Protein AF-A0AB37S5V9-F1 (afdb_monomer_lite)

Structure (mmCIF, N/CA/C/O backbone):
data_AF-A0AB37S5V9-F1
#
_entry.id   AF-A0AB37S5V9-F1
#
loop_
_atom_site.group_PDB
_atom_site.id
_atom_site.type_symbol
_atom_site.label_atom_id
_atom_site.label_alt_id
_atom_site.label_comp_id
_atom_site.label_asym_id
_atom_site.label_entity_id
_atom_site.label_seq_id
_atom_site.pdbx_PDB_ins_code
_atom_site.Cartn_x
_atom_site.Cartn_y
_atom_site.Cartn_z
_atom_site.occupancy
_atom_site.B_iso_or_equiv
_atom_site.auth_seq_id
_atom_site.auth_comp_id
_atom_site.auth_asym_id
_atom_site.auth_atom_id
_atom_site.pdbx_PDB_model_num
ATOM 1 N N . MET A 1 1 ? 0.345 -5.169 46.417 1.00 49.19 1 MET A N 1
ATOM 2 C CA . MET A 1 1 ? -0.827 -5.886 46.966 1.00 49.19 1 MET A CA 1
ATOM 3 C C . MET A 1 1 ? -2.070 -5.131 46.534 1.00 49.19 1 MET A C 1
ATOM 5 O O . MET A 1 1 ? -2.223 -3.991 46.946 1.00 49.19 1 MET A O 1
ATOM 9 N N . PHE A 1 2 ? -2.907 -5.707 45.669 1.00 62.28 2 PHE A N 1
ATOM 10 C CA . PHE A 1 2 ? -4.200 -5.105 45.330 1.00 62.28 2 PHE A CA 1
ATOM 11 C C . PHE A 1 2 ? -5.150 -5.281 46.519 1.00 62.28 2 PHE A C 1
ATOM 13 O O . PHE A 1 2 ? -5.242 -6.378 47.075 1.00 62.28 2 PHE A O 1
ATOM 20 N N . ALA A 1 3 ? -5.791 -4.199 46.962 1.00 70.12 3 ALA A N 1
ATOM 21 C CA . ALA A 1 3 ? -6.689 -4.239 48.107 1.00 70.12 3 ALA A CA 1
ATOM 22 C C . ALA A 1 3 ? -7.930 -5.080 47.773 1.00 70.12 3 ALA A C 1
ATOM 24 O O . ALA A 1 3 ? -8.523 -4.966 46.698 1.00 70.12 3 ALA A O 1
ATOM 25 N N . LYS A 1 4 ? -8.324 -5.942 48.713 1.00 61.75 4 LYS A N 1
ATOM 26 C CA . LYS A 1 4 ? -9.556 -6.731 48.639 1.00 61.75 4 LYS A CA 1
ATOM 27 C C . LYS A 1 4 ? -10.719 -5.729 48.520 1.00 61.75 4 LYS A C 1
ATOM 29 O O . LYS A 1 4 ? -10.918 -4.956 49.451 1.00 61.75 4 LYS A O 1
ATOM 34 N N . ASN A 1 5 ? -11.423 -5.728 47.381 1.00 76.56 5 ASN A N 1
ATOM 35 C CA . ASN A 1 5 ? -12.543 -4.841 46.995 1.00 76.56 5 ASN A CA 1
ATOM 36 C C . ASN A 1 5 ? -12.223 -3.611 46.116 1.00 76.56 5 ASN A C 1
ATOM 38 O O . ASN A 1 5 ? -13.108 -2.779 45.924 1.00 76.5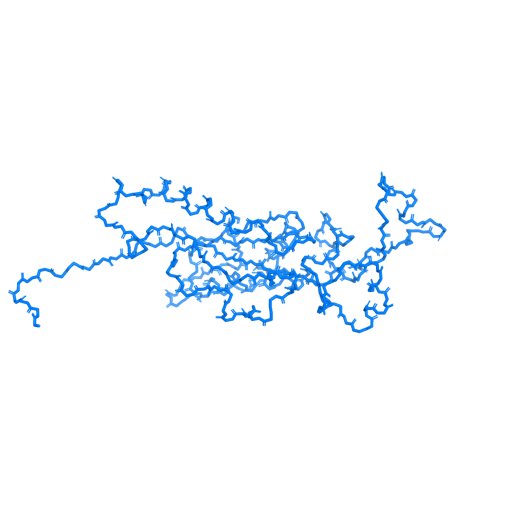6 5 ASN A O 1
ATOM 42 N N . THR A 1 6 ? -11.032 -3.482 45.522 1.00 77.50 6 THR A N 1
ATOM 43 C CA . THR A 1 6 ? -10.840 -2.503 44.432 1.00 77.50 6 THR A CA 1
ATOM 44 C C . THR A 1 6 ? -11.399 -3.073 43.119 1.00 77.50 6 THR A C 1
ATOM 46 O O . THR A 1 6 ? -10.910 -4.117 42.680 1.00 77.50 6 THR A O 1
ATOM 49 N N . PRO A 1 7 ? -12.400 -2.440 42.472 1.00 74.38 7 PRO A N 1
ATOM 50 C CA . PRO A 1 7 ? -12.855 -2.878 41.158 1.00 74.38 7 PRO A CA 1
ATOM 51 C C . PRO A 1 7 ? -11.716 -2.717 40.147 1.00 74.38 7 PRO A C 1
ATOM 53 O O . PRO A 1 7 ? -11.126 -1.644 40.024 1.00 74.38 7 PRO A O 1
ATOM 56 N N . LEU A 1 8 ? -11.396 -3.794 39.431 1.00 79.69 8 LEU A N 1
ATOM 57 C CA . LEU A 1 8 ? -10.459 -3.743 38.316 1.00 79.69 8 LEU A CA 1
ATOM 58 C C . LEU A 1 8 ? -11.207 -3.208 37.096 1.00 79.69 8 LEU A C 1
ATOM 60 O O . LEU A 1 8 ? -12.122 -3.855 36.589 1.00 79.69 8 LEU A O 1
ATOM 64 N N . ILE A 1 9 ? -10.826 -2.020 36.636 1.00 77.50 9 ILE A N 1
ATOM 65 C CA . ILE A 1 9 ? -11.327 -1.463 35.381 1.00 77.50 9 ILE A CA 1
ATOM 66 C C . ILE A 1 9 ? -10.508 -2.097 34.258 1.00 77.50 9 ILE A C 1
ATOM 68 O O . ILE A 1 9 ? -9.320 -1.818 34.116 1.00 77.50 9 ILE A O 1
ATOM 72 N N . CYS A 1 10 ? -11.138 -2.979 33.485 1.00 80.94 10 CYS A N 1
ATOM 73 C CA . CYS A 1 10 ? -10.551 -3.525 32.268 1.00 80.94 10 CYS A CA 1
ATOM 74 C C . CYS A 1 10 ? -11.032 -2.693 31.081 1.00 80.94 10 CYS A C 1
ATOM 76 O O . CYS A 1 10 ? -12.218 -2.685 30.751 1.00 80.94 10 CYS A O 1
ATOM 78 N N . LEU A 1 11 ? -10.104 -1.969 30.467 1.00 84.19 11 LEU A N 1
ATOM 79 C CA . LEU A 1 11 ? -10.378 -1.130 29.316 1.00 84.19 11 LEU A CA 1
ATOM 80 C C . LEU A 1 11 ? -10.230 -1.986 28.058 1.00 84.19 11 LEU A C 1
ATOM 82 O O . LEU A 1 11 ? -9.135 -2.435 27.728 1.00 84.19 11 LEU A O 1
ATOM 86 N N . LYS A 1 12 ? -11.347 -2.273 27.388 1.00 89.62 12 LYS A N 1
ATOM 87 C CA . LYS A 1 12 ? -11.328 -2.976 26.105 1.00 89.62 12 LYS A CA 1
ATOM 88 C C . LYS A 1 12 ? -11.150 -1.944 24.998 1.00 89.62 12 LYS A C 1
ATOM 90 O O . LYS A 1 12 ? -12.065 -1.159 24.756 1.00 89.62 12 LYS A O 1
ATOM 95 N N . GLN A 1 13 ? -9.999 -1.975 24.332 1.00 94.38 13 GLN A N 1
ATOM 96 C CA . GLN A 1 13 ? -9.728 -1.132 23.171 1.00 94.38 13 GLN A CA 1
ATOM 97 C C . GLN A 1 13 ? -10.828 -1.313 22.119 1.00 94.38 13 GLN A C 1
ATOM 99 O O . GLN A 1 13 ? -11.190 -2.444 21.771 1.00 94.38 13 GLN A O 1
ATOM 104 N N . MET A 1 14 ? -11.390 -0.207 21.623 1.00 94.81 14 MET A N 1
ATOM 105 C CA . MET A 1 14 ? -12.345 -0.282 20.518 1.00 94.81 14 MET A CA 1
ATOM 106 C C . MET A 1 14 ? -11.654 -0.832 19.264 1.00 94.81 14 MET A C 1
ATOM 108 O O . MET A 1 14 ? -10.529 -0.426 18.976 1.00 94.81 14 MET A O 1
ATOM 112 N N . PRO A 1 15 ? -12.310 -1.710 18.484 1.00 94.38 15 PRO A N 1
ATOM 113 C CA . PRO A 1 15 ? -11.696 -2.313 17.304 1.00 94.38 15 PRO A CA 1
ATOM 114 C C . PRO A 1 15 ? -11.371 -1.260 16.238 1.00 94.38 15 PRO A C 1
ATOM 116 O O . PRO A 1 15 ? -11.982 -0.186 16.199 1.00 94.38 15 PRO A O 1
ATOM 119 N N . LEU A 1 16 ? -10.440 -1.563 15.334 1.00 96.25 16 LEU A N 1
ATOM 120 C CA . LEU A 1 16 ? -10.281 -0.772 14.113 1.00 96.25 16 LEU A CA 1
ATOM 121 C C . LEU A 1 16 ? -11.566 -0.871 13.266 1.00 96.25 16 LEU A C 1
ATOM 123 O O . LEU A 1 16 ? -12.209 -1.921 13.262 1.00 96.25 16 LEU A O 1
ATOM 127 N N . PRO A 1 17 ? -11.971 0.199 12.560 1.00 95.00 17 PRO A N 1
ATOM 128 C CA . PRO A 1 17 ? -13.175 0.177 11.722 1.00 95.00 17 PRO A CA 1
ATOM 129 C C . PRO A 1 17 ? -13.038 -0.697 10.463 1.00 95.00 17 PRO A C 1
ATOM 131 O O . PRO A 1 17 ? -14.025 -0.924 9.771 1.00 95.00 17 PRO A O 1
ATOM 134 N N . GLY A 1 18 ? -11.824 -1.151 10.162 1.00 96.50 18 GLY A N 1
ATOM 135 C CA . GLY A 1 18 ? -11.455 -1.924 8.984 1.00 96.50 18 GLY A CA 1
ATOM 136 C C . GLY A 1 18 ? -9.967 -1.739 8.696 1.00 96.50 18 GLY A C 1
ATOM 137 O O . GLY A 1 18 ? -9.237 -1.182 9.522 1.00 96.50 18 GLY A O 1
ATOM 138 N N . ILE A 1 19 ? -9.543 -2.179 7.517 1.00 98.25 19 ILE A N 1
ATOM 139 C CA . ILE A 1 19 ? -8.186 -2.012 6.995 1.00 98.25 19 ILE A CA 1
ATOM 140 C C . ILE A 1 19 ? -8.254 -1.188 5.713 1.00 98.25 19 ILE A C 1
ATOM 142 O O . ILE A 1 19 ? -9.079 -1.449 4.841 1.00 98.25 19 ILE A O 1
ATOM 146 N N . VAL A 1 20 ? -7.373 -0.200 5.588 1.00 98.56 20 VAL A N 1
ATOM 147 C CA . VAL A 1 20 ? -7.272 0.663 4.413 1.00 98.56 20 VAL A CA 1
ATOM 148 C C . VAL A 1 20 ? -5.883 0.516 3.805 1.00 98.56 20 VAL A C 1
ATOM 150 O O . VAL A 1 20 ? -4.885 0.856 4.428 1.00 98.56 20 VAL A O 1
ATOM 153 N N . ILE A 1 21 ? -5.797 0.005 2.583 1.00 98.69 21 ILE A N 1
ATOM 154 C CA . ILE A 1 21 ? -4.532 -0.217 1.885 1.00 98.69 21 ILE A CA 1
ATOM 155 C C . ILE A 1 21 ? -4.308 0.932 0.907 1.00 98.69 21 ILE A C 1
ATOM 157 O O . ILE A 1 21 ? -5.088 1.125 -0.024 1.00 98.69 21 ILE A O 1
ATOM 161 N N . PHE A 1 22 ? -3.234 1.690 1.094 1.00 98.44 22 PHE A N 1
ATOM 162 C CA . PHE A 1 22 ? -2.842 2.750 0.173 1.00 98.44 22 PHE A CA 1
ATOM 163 C C . PHE A 1 22 ? -1.906 2.210 -0.904 1.00 98.44 22 PHE A C 1
ATOM 165 O O . PHE A 1 22 ? -0.883 1.599 -0.598 1.00 98.44 22 PHE A O 1
ATOM 172 N N . VAL A 1 23 ? -2.241 2.467 -2.170 1.00 97.88 23 VAL A N 1
ATOM 173 C CA . VAL A 1 23 ? -1.483 2.012 -3.342 1.00 97.88 23 VAL A CA 1
ATOM 174 C C . VAL A 1 23 ? -1.093 3.222 -4.184 1.00 97.88 23 VAL A C 1
ATOM 176 O O . VAL A 1 23 ? -1.942 3.927 -4.738 1.00 97.88 23 VAL A O 1
ATOM 179 N N . HIS A 1 24 ? 0.208 3.481 -4.295 1.00 95.12 24 HIS A N 1
ATOM 180 C CA . HIS A 1 24 ? 0.717 4.595 -5.092 1.00 95.12 24 HIS A CA 1
ATOM 181 C C . HIS A 1 24 ? 0.761 4.264 -6.595 1.00 95.12 24 HIS A C 1
ATOM 183 O O . HIS A 1 24 ? 0.557 3.124 -7.014 1.00 95.12 24 HIS A O 1
ATOM 189 N N . GLY A 1 25 ? 1.011 5.284 -7.417 1.00 91.12 25 GLY A N 1
ATOM 190 C CA . GLY A 1 25 ? 1.110 5.155 -8.872 1.00 91.12 25 GLY A CA 1
ATOM 191 C C . GLY A 1 25 ? 2.544 5.004 -9.371 1.00 91.12 25 GLY A C 1
ATOM 192 O O . GLY A 1 25 ? 3.479 4.883 -8.583 1.00 91.12 25 GLY A O 1
ATOM 193 N N . VAL A 1 26 ? 2.706 5.057 -10.696 1.00 86.62 26 VAL A N 1
ATOM 194 C CA . VAL A 1 26 ? 4.021 5.178 -11.348 1.00 86.62 26 VAL A CA 1
ATOM 195 C C . VAL A 1 26 ? 4.732 6.446 -10.896 1.00 86.62 26 VAL A C 1
ATOM 197 O O . VAL A 1 26 ? 4.081 7.461 -10.640 1.00 86.62 26 VAL A O 1
ATOM 200 N N . 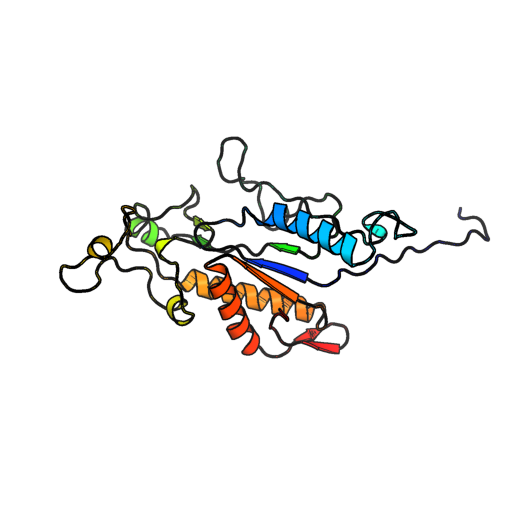ASN A 1 27 ? 6.062 6.403 -10.878 1.00 84.69 27 ASN A N 1
ATOM 201 C CA . ASN A 1 27 ? 6.902 7.553 -10.565 1.00 84.69 27 ASN A CA 1
ATOM 202 C C . ASN A 1 27 ? 6.572 8.202 -9.205 1.00 84.69 27 ASN A C 1
ATOM 204 O O . ASN A 1 27 ? 6.477 9.426 -9.102 1.00 84.69 27 ASN A O 1
ATOM 208 N N . SER A 1 28 ? 6.330 7.364 -8.200 1.00 87.12 28 SER A N 1
ATOM 209 C CA . SER A 1 28 ? 5.979 7.740 -6.828 1.00 87.12 28 SER A CA 1
ATOM 210 C C . SER A 1 28 ? 6.401 6.613 -5.887 1.00 87.12 28 SER A C 1
ATOM 212 O O . SER A 1 28 ? 6.307 5.445 -6.258 1.00 87.12 28 SER A O 1
ATOM 214 N N . GLU A 1 29 ? 6.825 6.959 -4.675 1.00 88.38 29 GLU A N 1
ATOM 215 C CA . GLU A 1 29 ? 7.132 6.025 -3.574 1.00 88.38 29 GLU A CA 1
ATOM 216 C C . GLU A 1 29 ? 6.073 6.096 -2.450 1.00 88.38 29 GLU A C 1
ATOM 218 O O . GLU A 1 29 ? 6.278 5.617 -1.328 1.00 88.38 29 GLU A O 1
ATOM 223 N N . GLY A 1 30 ? 4.917 6.704 -2.743 1.00 92.00 30 GLY A N 1
ATOM 224 C CA . GLY A 1 30 ? 3.834 6.900 -1.777 1.00 92.00 30 GLY A CA 1
ATOM 225 C C . GLY A 1 30 ? 4.013 8.138 -0.900 1.00 92.00 30 GLY A C 1
ATOM 226 O O . GLY A 1 30 ? 3.670 8.115 0.275 1.00 92.00 30 GLY A O 1
ATOM 227 N N . GLU A 1 31 ? 4.509 9.240 -1.464 1.00 91.06 31 GLU A N 1
ATOM 228 C CA . GLU A 1 31 ? 4.748 10.513 -0.764 1.00 91.06 31 GLU A CA 1
ATOM 229 C C . GLU A 1 31 ? 3.474 11.084 -0.112 1.00 91.06 31 GLU A C 1
ATOM 231 O O . GLU A 1 31 ? 3.541 11.869 0.829 1.00 91.06 31 GLU A O 1
ATOM 236 N N . TRP A 1 32 ? 2.297 10.683 -0.600 1.00 94.19 32 TRP A N 1
ATOM 237 C CA . TRP A 1 32 ? 0.995 11.111 -0.086 1.00 94.19 32 TRP A CA 1
ATOM 238 C C . TRP A 1 32 ? 0.488 10.291 1.108 1.00 94.19 32 TRP A C 1
ATOM 240 O O . TRP A 1 32 ? -0.495 10.690 1.740 1.00 94.19 32 TRP A O 1
ATOM 250 N N . PHE A 1 33 ? 1.115 9.147 1.395 1.00 96.88 33 PHE A N 1
ATOM 251 C CA . PHE A 1 33 ? 0.599 8.159 2.335 1.00 96.88 33 PHE A CA 1
ATOM 252 C C . PHE A 1 33 ? 0.459 8.717 3.757 1.00 96.88 33 PHE A C 1
ATOM 254 O O . PHE A 1 33 ? -0.643 8.697 4.301 1.00 96.88 33 PHE A O 1
ATOM 261 N N . GLU A 1 34 ? 1.524 9.295 4.322 1.00 96.56 34 GLU A N 1
ATOM 262 C CA . GLU A 1 34 ? 1.525 9.784 5.712 1.00 96.56 34 GLU A CA 1
ATOM 263 C C . GLU A 1 34 ? 0.494 10.894 5.945 1.00 96.56 34 GLU A C 1
ATOM 265 O O . GLU A 1 34 ? -0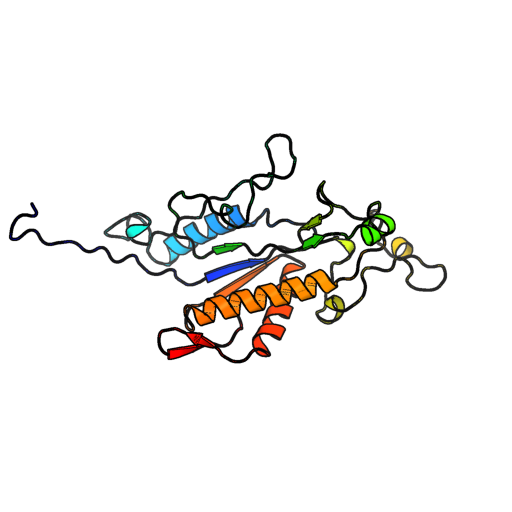.310 10.827 6.875 1.00 96.56 34 GLU A O 1
ATOM 270 N N . ALA A 1 35 ? 0.460 11.891 5.057 1.00 97.00 35 ALA A N 1
ATOM 271 C CA . ALA A 1 35 ? -0.497 12.993 5.153 1.00 97.00 35 ALA A CA 1
ATOM 272 C C . ALA A 1 35 ? -1.951 12.501 5.039 1.00 97.00 35 ALA A C 1
ATOM 274 O O . ALA A 1 35 ? -2.856 13.018 5.700 1.00 97.00 35 ALA A O 1
ATOM 275 N N . SER A 1 36 ? -2.185 11.482 4.209 1.00 98.00 36 SER A N 1
ATOM 276 C CA . SER A 1 36 ? -3.521 10.912 4.029 1.00 98.00 36 SER A CA 1
ATOM 277 C C . SER A 1 36 ? -3.934 10.025 5.194 1.00 98.00 36 SER A C 1
ATOM 279 O O . SER A 1 36 ? -5.100 10.050 5.577 1.00 98.00 36 SER A O 1
ATOM 281 N N . GLU A 1 37 ? -3.001 9.294 5.801 1.00 98.50 37 GLU A N 1
ATOM 282 C CA . GLU A 1 37 ? -3.242 8.532 7.024 1.00 98.50 37 GLU A CA 1
ATOM 283 C C . GLU A 1 37 ? -3.593 9.459 8.194 1.00 98.50 37 GLU A C 1
ATOM 285 O O . GLU A 1 37 ? -4.568 9.206 8.904 1.00 98.50 37 GLU A O 1
ATOM 290 N N . GLU A 1 38 ? -2.869 10.570 8.364 1.00 98.44 38 GLU A N 1
ATOM 291 C CA . GLU A 1 38 ? -3.184 11.578 9.381 1.00 98.44 38 GLU A CA 1
ATOM 292 C C . GLU A 1 38 ? -4.612 12.118 9.200 1.00 98.44 38 GLU A C 1
ATOM 294 O O . GLU A 1 38 ? -5.421 12.126 10.139 1.00 98.44 38 GLU A O 1
ATOM 299 N N . GLY A 1 39 ? -4.949 12.517 7.969 1.00 98.38 39 GLY A N 1
ATOM 300 C CA . GLY A 1 39 ? -6.286 12.986 7.621 1.00 98.38 39 GLY A CA 1
ATOM 301 C C . GLY A 1 39 ? -7.366 11.924 7.845 1.00 98.38 39 GLY A C 1
ATOM 302 O O . GLY A 1 39 ? -8.438 12.238 8.374 1.00 98.38 39 GLY A O 1
ATOM 303 N N . LEU A 1 40 ? -7.083 10.667 7.492 1.00 98.31 40 LEU A N 1
ATOM 304 C CA . LEU A 1 40 ? -7.999 9.541 7.644 1.00 98.31 40 LEU A CA 1
ATOM 305 C C . LEU A 1 40 ? -8.263 9.235 9.121 1.00 98.31 40 LEU A C 1
ATOM 307 O O . LEU A 1 40 ? -9.426 9.188 9.521 1.00 98.31 40 LEU A O 1
ATOM 311 N N . CYS A 1 41 ? -7.222 9.107 9.947 1.00 98.62 41 CYS A N 1
ATOM 312 C CA . CYS A 1 41 ? -7.350 8.887 11.390 1.00 98.62 41 CYS A CA 1
ATOM 313 C C . CYS A 1 41 ? -8.160 10.010 12.052 1.00 98.62 41 CYS A C 1
ATOM 315 O O . CYS A 1 41 ? -9.126 9.741 12.771 1.00 98.62 41 CYS A O 1
ATOM 317 N N . LYS A 1 42 ? -7.854 11.276 11.735 1.00 98.50 42 LYS A N 1
ATOM 318 C CA . LYS A 1 42 ? -8.611 12.436 12.232 1.00 98.50 42 LYS A CA 1
ATOM 319 C C . LYS A 1 42 ? -10.079 12.394 11.794 1.00 98.50 42 LYS A C 1
ATOM 321 O O . LYS A 1 42 ? -10.987 12.615 12.599 1.00 98.50 42 LYS A O 1
ATOM 326 N N . GLY A 1 43 ? -10.321 12.103 10.518 1.00 98.38 43 GLY A N 1
ATOM 327 C CA . GLY A 1 43 ? -11.656 12.039 9.934 1.00 98.38 43 GLY A CA 1
ATOM 328 C C . GLY A 1 43 ? -12.506 10.893 10.484 1.00 98.38 43 GLY A C 1
ATOM 329 O O . GLY A 1 43 ? -13.708 11.084 10.689 1.00 98.38 43 GLY A O 1
ATOM 330 N N . LEU A 1 44 ? -11.897 9.731 10.729 1.00 98.00 44 LEU A N 1
ATOM 331 C CA . LEU A 1 44 ? -12.542 8.556 11.311 1.00 98.00 44 LEU A CA 1
ATOM 332 C C . LEU A 1 44 ? -12.809 8.749 12.802 1.00 98.00 44 LEU A C 1
ATOM 334 O O . LEU A 1 44 ? -13.920 8.459 13.235 1.00 98.00 44 LEU A O 1
ATOM 338 N N . ASN A 1 45 ? -11.873 9.322 13.569 1.00 98.50 45 ASN A N 1
ATOM 339 C CA . ASN A 1 45 ? -12.122 9.644 14.976 1.00 98.50 45 ASN A CA 1
ATOM 340 C C . ASN A 1 45 ? -13.353 10.540 15.134 1.00 98.50 45 ASN A C 1
ATOM 342 O O . ASN A 1 45 ? -14.235 10.241 15.935 1.00 98.50 45 ASN A O 1
ATOM 346 N N . ARG A 1 46 ? -13.474 11.586 14.306 1.00 98.25 46 ARG A N 1
ATOM 347 C CA . ARG A 1 46 ? -14.657 12.459 14.311 1.00 98.25 46 ARG A CA 1
ATOM 348 C C . ARG A 1 46 ? -15.945 11.709 13.959 1.00 98.25 46 ARG A C 1
ATOM 350 O O . ARG A 1 46 ? -16.968 11.943 14.595 1.00 98.25 46 ARG A O 1
ATOM 357 N N . ARG A 1 47 ? -15.919 10.864 12.922 1.00 97.69 47 ARG A N 1
ATOM 358 C CA . ARG A 1 47 ? -17.114 10.163 12.410 1.00 97.69 47 ARG A CA 1
ATOM 359 C C . ARG A 1 47 ? -17.582 9.029 13.318 1.00 97.69 47 ARG A C 1
ATOM 361 O O . ARG A 1 47 ? -18.778 8.785 13.392 1.00 97.69 47 ARG A O 1
ATOM 368 N N . LEU A 1 48 ? -16.654 8.358 13.994 1.00 96.88 48 LEU A N 1
ATOM 369 C CA . LEU A 1 48 ? -16.921 7.191 14.836 1.00 96.88 48 LEU A CA 1
ATOM 370 C C . LEU A 1 48 ? -17.106 7.542 16.317 1.00 96.88 48 LEU A C 1
ATOM 372 O O . LEU A 1 48 ? -17.175 6.636 17.142 1.00 96.88 48 LEU A O 1
ATOM 376 N N . GLY A 1 49 ? -17.167 8.829 16.668 1.00 96.81 49 GLY A N 1
ATOM 377 C CA . GLY A 1 49 ? -17.392 9.241 18.052 1.00 96.81 49 GLY A CA 1
ATOM 378 C C . GLY A 1 49 ? -16.179 9.029 18.964 1.00 96.81 49 GLY A C 1
ATOM 379 O O . GLY A 1 49 ? -16.357 8.719 20.136 1.00 96.81 49 GLY A O 1
ATOM 380 N N . ARG A 1 50 ? -14.952 9.121 18.430 1.00 97.19 50 ARG A N 1
ATOM 381 C CA . ARG A 1 50 ? -13.704 8.831 19.159 1.00 97.19 50 ARG A CA 1
ATOM 382 C C . ARG A 1 50 ? -12.923 10.077 19.581 1.00 97.19 50 ARG A C 1
ATOM 384 O O . ARG A 1 50 ? -11.703 10.033 19.708 1.00 97.19 50 ARG A O 1
ATOM 391 N N . LEU A 1 51 ? -13.588 11.218 19.720 1.00 97.62 51 LEU A N 1
ATOM 392 C CA . LEU A 1 51 ? -12.962 12.425 20.262 1.00 97.62 51 LEU A CA 1
ATOM 393 C C . LEU A 1 51 ? -13.009 12.436 21.793 1.00 97.62 51 LEU A C 1
ATOM 395 O O . LEU A 1 51 ? -13.801 11.717 22.401 1.00 97.62 51 LEU A O 1
ATOM 399 N N . ASP A 1 52 ? -12.181 13.276 22.409 1.00 96.88 52 ASP A N 1
ATOM 400 C CA . ASP A 1 52 ? -12.040 13.352 23.869 1.00 96.88 52 ASP A CA 1
ATOM 401 C C . ASP A 1 52 ? -13.359 13.705 24.576 1.00 96.88 52 ASP A C 1
ATOM 403 O O . ASP A 1 52 ? -13.634 13.206 25.664 1.00 96.88 52 ASP A O 1
ATOM 407 N N . ASP A 1 53 ? -14.210 14.519 23.942 1.00 97.00 53 ASP A N 1
ATOM 408 C CA . ASP A 1 53 ? -15.539 14.894 24.441 1.00 97.00 53 ASP A CA 1
ATOM 409 C C . ASP A 1 53 ? -16.600 13.795 24.252 1.00 97.00 53 ASP A C 1
ATOM 411 O O . ASP A 1 53 ? -17.709 13.899 24.775 1.00 97.00 53 ASP A O 1
ATOM 415 N N . GLN A 1 54 ? -16.268 12.740 23.506 1.00 96.56 54 GLN A N 1
ATOM 416 C CA . GLN A 1 54 ? -17.175 11.651 23.136 1.00 96.56 54 GLN A CA 1
ATOM 417 C C . GLN A 1 54 ? -16.815 10.328 23.820 1.00 96.56 54 GLN A C 1
ATOM 419 O O . GLN A 1 54 ? -17.651 9.427 23.893 1.00 96.56 54 GLN A O 1
ATOM 424 N N . MET A 1 55 ? -15.589 10.203 24.333 1.00 94.44 55 MET A N 1
ATOM 425 C CA . MET A 1 55 ? -15.094 8.993 24.977 1.00 94.44 55 MET A CA 1
ATOM 426 C C . MET A 1 55 ? -14.866 9.198 26.474 1.00 94.44 55 MET A C 1
ATOM 428 O O . MET A 1 55 ? -14.292 10.193 26.906 1.00 94.44 55 MET A O 1
ATOM 432 N N . MET A 1 56 ? -15.264 8.204 27.272 1.00 92.69 56 MET A N 1
ATOM 433 C CA . MET A 1 56 ? -15.007 8.191 28.718 1.00 92.69 56 MET A CA 1
ATOM 434 C C . MET A 1 56 ? -13.524 7.974 29.058 1.00 92.69 56 MET A C 1
ATOM 436 O O . MET A 1 56 ? -13.055 8.440 30.093 1.00 92.69 56 MET A O 1
ATOM 440 N N . TYR A 1 57 ? -12.799 7.265 28.194 1.00 93.50 57 TYR A N 1
ATOM 441 C CA . TYR A 1 57 ? -11.361 7.036 28.301 1.00 93.50 57 TYR A CA 1
ATOM 442 C C . TYR A 1 57 ? -10.677 7.458 27.008 1.00 93.50 57 TYR A C 1
ATOM 444 O O . TYR A 1 57 ? -11.293 7.388 25.950 1.00 93.50 57 TYR A O 1
ATOM 452 N N . HIS A 1 58 ? -9.415 7.870 27.079 1.00 94.31 58 HIS A N 1
ATOM 453 C CA . HIS A 1 58 ? -8.700 8.464 25.947 1.00 94.31 58 HIS A CA 1
ATOM 454 C C . HIS A 1 58 ? -7.449 7.665 25.580 1.00 94.31 58 HIS A C 1
ATOM 456 O O . HIS A 1 58 ? -7.018 6.767 26.303 1.00 94.31 58 HIS A O 1
ATOM 462 N N . GLY A 1 59 ? -6.866 8.018 24.443 1.00 94.81 59 GLY A N 1
ATOM 463 C CA . GLY A 1 59 ? -5.657 7.435 23.892 1.00 94.81 59 GLY A CA 1
ATOM 464 C C . GLY A 1 59 ? -5.885 6.169 23.069 1.00 94.81 59 GLY A C 1
ATOM 465 O O . GLY A 1 59 ? -7.007 5.701 22.839 1.00 94.81 59 GLY A O 1
ATOM 466 N N . ILE A 1 60 ? -4.759 5.613 22.628 1.00 95.38 60 ILE A N 1
ATOM 467 C CA . ILE A 1 60 ? -4.690 4.394 21.819 1.00 95.38 60 ILE A CA 1
ATOM 468 C C . ILE A 1 60 ? -5.359 3.226 22.538 1.00 95.38 60 ILE A C 1
ATOM 470 O O . ILE A 1 60 ? -6.164 2.541 21.917 1.00 95.38 60 ILE A O 1
ATOM 474 N N . ASP A 1 61 ? -5.122 3.054 23.840 1.00 93.19 61 ASP A N 1
ATOM 475 C CA . ASP A 1 61 ? -5.696 1.956 24.631 1.00 93.19 61 ASP A CA 1
ATOM 476 C C . ASP A 1 61 ? -7.231 1.985 24.662 1.00 93.19 61 ASP A C 1
ATOM 478 O O . ASP A 1 61 ? -7.872 0.940 24.745 1.00 93.19 61 ASP A O 1
ATOM 482 N N . ALA A 1 62 ? -7.839 3.171 24.538 1.00 94.12 62 ALA A N 1
ATOM 483 C CA . ALA A 1 62 ? -9.286 3.319 24.412 1.00 94.12 62 ALA A CA 1
ATOM 484 C C . ALA A 1 62 ? -9.793 3.123 22.975 1.00 94.12 62 ALA A C 1
ATOM 486 O O . ALA A 1 62 ? -10.973 2.845 22.760 1.00 94.12 62 ALA A O 1
ATOM 487 N N . GLY A 1 63 ? -8.901 3.200 21.990 1.00 96.19 63 GLY A N 1
ATOM 488 C CA . GLY A 1 63 ? -9.178 2.999 20.572 1.00 96.19 63 GLY A CA 1
ATOM 489 C C . GLY A 1 63 ? -9.232 4.291 19.758 1.00 96.19 63 GLY A C 1
ATOM 490 O O . GLY A 1 63 ? -9.756 4.263 18.641 1.00 96.19 63 GLY A O 1
ATOM 491 N N . GLN A 1 64 ? -8.719 5.417 20.272 1.00 97.56 64 GLN A N 1
ATOM 492 C CA . GLN A 1 64 ? -8.539 6.618 19.451 1.00 97.56 64 GLN A CA 1
ATOM 493 C C . GLN A 1 64 ? -7.507 6.344 18.357 1.00 97.56 64 GLN A C 1
ATOM 495 O O . GLN A 1 64 ? -6.372 5.948 18.631 1.00 97.56 64 GLN A O 1
ATOM 500 N N . LEU A 1 65 ? -7.916 6.546 17.105 1.00 98.44 65 LEU A N 1
ATOM 501 C CA . LEU A 1 65 ? -7.073 6.267 15.953 1.00 98.44 65 LEU A CA 1
ATOM 502 C C . LEU A 1 65 ? -5.916 7.259 15.916 1.00 98.44 65 LEU A C 1
ATOM 504 O O . LEU A 1 65 ? -6.128 8.471 15.945 1.00 98.44 65 LEU A O 1
ATOM 508 N N . THR A 1 66 ? -4.703 6.735 15.843 1.00 98.25 66 THR A N 1
ATOM 509 C CA . THR A 1 66 ? -3.468 7.520 15.858 1.00 98.25 66 THR A CA 1
ATOM 510 C C . THR A 1 66 ? -2.597 7.024 14.709 1.00 98.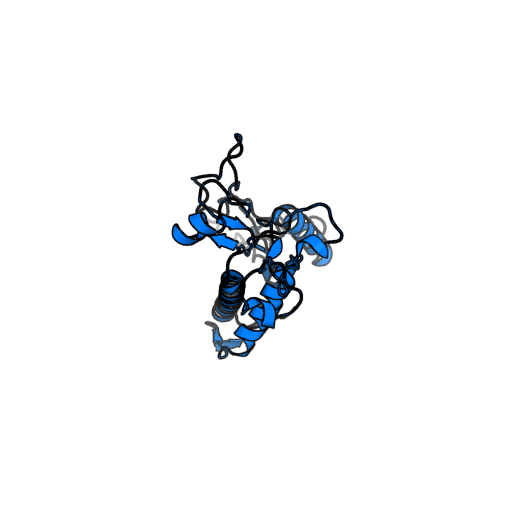25 66 THR A C 1
ATOM 512 O O . THR A 1 66 ? -2.347 5.817 14.659 1.00 98.25 66 THR A O 1
ATOM 515 N N . PRO A 1 67 ? -2.168 7.896 13.775 1.00 98.31 67 PRO A N 1
ATOM 516 C CA . PRO A 1 67 ? -1.360 7.477 12.634 1.00 98.31 67 PRO A CA 1
ATOM 517 C C . PRO A 1 67 ? -0.047 6.848 13.104 1.00 98.31 67 PRO A C 1
ATOM 519 O O . PRO A 1 67 ? 0.521 7.264 14.121 1.00 98.31 67 PRO A O 1
ATOM 522 N N . ALA A 1 68 ? 0.435 5.863 12.354 1.00 97.50 68 ALA A N 1
ATOM 523 C CA . ALA A 1 68 ? 1.759 5.313 12.574 1.00 97.50 68 ALA A CA 1
ATOM 524 C C . ALA A 1 68 ? 2.851 6.337 12.233 1.00 97.50 68 ALA A C 1
ATOM 526 O O . ALA A 1 68 ? 2.633 7.345 11.553 1.00 97.50 68 ALA A O 1
ATOM 527 N N . LYS A 1 69 ? 4.045 6.087 12.765 1.00 96.56 69 LYS A N 1
ATOM 528 C CA . LYS A 1 69 ? 5.263 6.811 12.409 1.00 96.56 69 LYS A CA 1
ATOM 529 C C . LYS A 1 69 ? 6.156 5.877 11.622 1.00 96.56 69 LYS A C 1
ATOM 531 O O . LYS A 1 69 ? 6.215 4.685 11.913 1.00 96.56 69 LYS A O 1
ATOM 536 N N . TYR A 1 70 ? 6.838 6.422 10.627 1.00 95.38 70 TYR A N 1
ATOM 537 C CA . TYR A 1 70 ? 7.604 5.624 9.684 1.00 95.38 70 TYR A CA 1
ATOM 538 C C . TYR A 1 70 ? 9.058 6.046 9.653 1.00 95.38 70 TYR A C 1
ATOM 540 O O . TYR A 1 70 ? 9.399 7.205 9.908 1.00 95.38 70 TYR A O 1
ATOM 548 N N . THR A 1 71 ? 9.907 5.072 9.358 1.00 94.62 71 THR A N 1
ATOM 549 C CA . THR A 1 71 ? 11.311 5.296 9.037 1.00 94.62 71 THR A CA 1
ATOM 550 C C . THR A 1 71 ? 11.402 6.019 7.702 1.00 94.62 71 THR A C 1
ATOM 552 O O . THR A 1 71 ? 10.769 5.632 6.716 1.00 94.62 71 THR A O 1
ATOM 555 N N . GLU A 1 72 ? 12.163 7.106 7.702 1.00 92.50 72 GLU A N 1
ATOM 556 C CA . GLU A 1 72 ? 12.345 8.006 6.576 1.00 92.50 72 GLU A CA 1
ATOM 557 C C . GLU A 1 72 ? 12.923 7.245 5.376 1.00 92.50 72 GLU A C 1
ATOM 559 O O . GLU A 1 72 ? 13.827 6.423 5.529 1.00 92.50 72 GLU A O 1
ATOM 564 N N . SER A 1 73 ? 12.421 7.516 4.169 1.00 89.69 73 SER A N 1
ATOM 565 C CA . SER A 1 73 ? 12.904 6.860 2.944 1.00 89.69 73 SER A CA 1
ATOM 566 C C . SER A 1 73 ? 14.260 7.373 2.475 1.00 89.69 73 SER A C 1
ATOM 568 O O . SER A 1 73 ? 14.980 6.658 1.777 1.00 89.69 73 SER A O 1
ATOM 570 N N . VAL A 1 74 ? 14.613 8.596 2.869 1.00 91.31 74 VAL A N 1
ATOM 571 C CA . VAL A 1 74 ? 15.862 9.257 2.504 1.00 91.31 74 VAL A CA 1
ATOM 572 C C . VAL A 1 74 ? 16.548 9.846 3.730 1.00 91.31 74 VAL A C 1
ATOM 574 O O . VAL A 1 74 ? 15.915 10.266 4.696 1.00 91.31 74 VAL A O 1
ATOM 577 N N . THR A 1 75 ? 17.867 9.867 3.665 1.00 92.56 75 THR A N 1
ATOM 578 C CA . THR A 1 75 ? 18.771 10.561 4.579 1.00 92.56 75 THR A CA 1
ATOM 579 C C . THR A 1 75 ? 18.672 12.087 4.398 1.00 92.56 75 THR A C 1
ATOM 581 O O . THR A 1 75 ? 18.195 12.553 3.358 1.00 92.56 75 THR A O 1
ATOM 584 N N . PRO A 1 76 ? 19.121 12.906 5.374 1.00 91.88 76 PRO A N 1
ATOM 585 C CA . PRO A 1 76 ? 19.099 14.371 5.257 1.00 91.88 76 PRO A CA 1
ATOM 586 C C . PRO A 1 76 ? 19.882 14.936 4.059 1.00 91.88 76 PRO A C 1
ATOM 588 O O . PRO A 1 76 ? 19.587 16.032 3.590 1.00 91.88 76 PRO A O 1
ATOM 591 N N . ASP A 1 77 ? 20.876 14.198 3.571 1.00 91.81 77 ASP A N 1
ATOM 592 C CA . ASP A 1 77 ? 21.682 14.494 2.386 1.00 91.81 77 ASP A CA 1
ATOM 593 C C . ASP A 1 77 ? 21.066 13.975 1.073 1.00 91.81 77 ASP A C 1
ATOM 595 O O . ASP A 1 77 ? 21.608 14.229 -0.001 1.00 91.81 77 ASP A O 1
ATOM 599 N N . GLY A 1 78 ? 19.891 13.340 1.137 1.00 88.50 78 GLY A N 1
ATOM 600 C CA . GLY A 1 78 ? 19.055 13.024 -0.023 1.00 88.50 78 GLY A CA 1
ATOM 601 C C . GLY A 1 78 ? 19.296 11.654 -0.658 1.00 88.50 78 GLY A C 1
ATOM 602 O O . GLY A 1 78 ? 18.732 11.385 -1.717 1.00 88.50 78 GLY A O 1
ATOM 603 N N . PHE A 1 79 ? 20.089 10.786 -0.029 1.00 90.75 79 PHE A N 1
ATOM 604 C CA . PHE A 1 79 ? 20.270 9.391 -0.453 1.00 90.75 79 PHE A CA 1
ATOM 605 C C . PHE A 1 79 ? 19.245 8.476 0.203 1.00 90.75 79 PHE A C 1
ATOM 607 O O . PHE A 1 79 ? 18.736 8.788 1.279 1.00 90.75 79 PHE A O 1
ATOM 614 N N . LEU A 1 80 ? 18.987 7.318 -0.394 1.00 91.06 80 LEU A N 1
ATOM 615 C CA . LEU A 1 80 ? 18.183 6.260 0.200 1.00 91.06 80 LEU A CA 1
ATOM 616 C C . LEU A 1 80 ? 18.673 5.930 1.604 1.00 91.06 80 LEU A C 1
ATOM 618 O O . LEU A 1 80 ? 19.866 5.728 1.835 1.00 91.06 80 LEU A O 1
ATOM 622 N N . ASN A 1 81 ? 17.728 5.840 2.532 1.00 93.38 81 ASN A N 1
ATOM 623 C CA . ASN A 1 81 ? 18.026 5.468 3.900 1.00 93.38 81 ASN A CA 1
ATOM 624 C C . ASN A 1 81 ? 18.461 3.989 3.957 1.00 93.38 81 ASN A C 1
ATOM 626 O O . ASN A 1 81 ? 17.628 3.111 3.716 1.00 93.38 81 ASN A O 1
ATOM 630 N N . PRO A 1 82 ? 19.736 3.679 4.268 1.00 90.19 82 PRO A N 1
ATOM 631 C CA . PRO A 1 82 ? 20.211 2.297 4.327 1.00 90.19 82 PRO A CA 1
ATOM 632 C C . PRO A 1 82 ? 19.605 1.520 5.501 1.00 90.19 82 PRO A C 1
ATOM 634 O O . PRO A 1 82 ? 19.584 0.290 5.461 1.00 90.19 82 PRO A O 1
ATOM 637 N N . ASP A 1 83 ? 19.103 2.231 6.511 1.00 89.81 83 ASP A N 1
ATOM 638 C CA . ASP A 1 83 ? 18.474 1.644 7.686 1.00 89.81 83 ASP A CA 1
ATOM 639 C C . ASP A 1 83 ? 16.986 1.364 7.457 1.00 89.81 83 ASP A C 1
ATOM 641 O O . ASP A 1 83 ? 16.370 0.714 8.291 1.00 89.81 83 ASP A O 1
ATOM 645 N N . LEU A 1 84 ? 16.385 1.808 6.344 1.00 90.75 84 LEU A N 1
ATOM 646 C CA . LEU A 1 84 ? 14.998 1.477 6.022 1.00 90.75 84 LEU A CA 1
ATOM 647 C C . LEU A 1 84 ? 14.889 0.009 5.574 1.00 90.75 84 LEU A C 1
ATOM 649 O O . LEU A 1 84 ? 15.212 -0.350 4.440 1.00 90.75 84 LEU A O 1
ATOM 653 N N . LEU A 1 85 ? 14.368 -0.831 6.464 1.00 90.12 85 LEU A N 1
ATOM 654 C CA . LEU A 1 85 ? 14.159 -2.263 6.277 1.00 90.12 85 LEU A CA 1
ATOM 655 C C . LEU A 1 85 ? 12.687 -2.640 6.493 1.00 90.12 85 LEU A C 1
ATOM 657 O O . LEU A 1 85 ? 11.860 -1.856 6.958 1.00 90.12 85 LEU A O 1
ATOM 661 N N . ALA A 1 86 ? 12.333 -3.870 6.119 1.00 87.50 86 ALA A N 1
ATOM 662 C CA . ALA A 1 86 ? 10.955 -4.350 6.220 1.00 87.50 86 ALA A CA 1
ATOM 663 C C . ALA A 1 86 ? 10.467 -4.490 7.674 1.00 87.50 86 ALA A C 1
ATOM 665 O O . ALA A 1 86 ? 9.277 -4.343 7.936 1.00 87.50 86 ALA A O 1
ATOM 666 N N . ASP A 1 87 ? 11.372 -4.773 8.608 1.00 91.50 87 ASP A N 1
ATOM 667 C CA . ASP A 1 87 ? 11.092 -5.023 10.025 1.00 91.50 87 ASP A CA 1
ATOM 668 C C . ASP A 1 87 ? 11.135 -3.762 10.900 1.00 91.50 87 ASP A C 1
ATOM 670 O O . ASP A 1 87 ? 10.678 -3.802 12.041 1.00 91.50 87 ASP A O 1
ATOM 674 N N . ASN A 1 88 ? 11.625 -2.638 10.371 1.00 93.50 88 ASN A N 1
ATOM 675 C CA . ASN A 1 88 ? 11.680 -1.356 11.077 1.00 93.50 88 ASN A CA 1
ATOM 676 C C . ASN A 1 88 ? 10.988 -0.214 10.320 1.00 93.50 88 ASN A C 1
ATOM 678 O O . ASN A 1 88 ? 11.159 0.957 10.664 1.00 93.50 88 ASN A O 1
ATOM 682 N N . TYR A 1 89 ? 10.215 -0.538 9.280 1.00 94.06 89 TYR A N 1
ATOM 683 C CA . TYR A 1 89 ? 9.517 0.474 8.499 1.00 94.06 89 TYR A CA 1
ATOM 684 C C . TYR A 1 89 ? 8.541 1.288 9.361 1.00 94.06 89 TYR A C 1
ATOM 686 O O . TYR A 1 89 ? 8.490 2.512 9.248 1.00 94.06 89 TYR A O 1
ATOM 694 N N . ILE A 1 90 ? 7.788 0.609 10.228 1.00 95.44 90 ILE A N 1
ATOM 695 C CA . ILE A 1 90 ? 6.938 1.237 11.240 1.00 95.44 90 ILE A CA 1
ATOM 696 C C . ILE A 1 90 ? 7.795 1.437 12.489 1.00 95.44 90 ILE A C 1
ATOM 698 O O . ILE A 1 90 ? 8.346 0.476 13.027 1.00 95.44 90 ILE A O 1
ATOM 702 N N . LYS A 1 91 ? 7.913 2.683 12.941 1.00 95.50 91 LYS A N 1
ATOM 703 C CA . LYS A 1 91 ? 8.659 3.023 14.149 1.00 95.50 91 LYS A CA 1
ATOM 704 C C . LYS A 1 91 ? 7.896 2.547 15.403 1.00 95.50 91 LYS A C 1
ATOM 706 O O . LYS A 1 91 ? 6.671 2.419 15.360 1.00 95.50 91 LYS A O 1
ATOM 711 N N . PRO A 1 92 ? 8.591 2.245 16.515 1.00 94.69 92 PRO A N 1
ATOM 712 C CA . PRO A 1 92 ? 7.987 1.600 17.684 1.00 94.69 92 PRO A CA 1
ATOM 713 C C . PRO A 1 92 ? 7.066 2.513 18.507 1.00 94.69 92 PRO A C 1
ATOM 715 O O . PRO A 1 92 ? 6.493 2.059 19.499 1.00 94.69 92 PRO A O 1
ATOM 718 N N . GLU A 1 93 ? 6.940 3.795 18.155 1.00 95.06 93 GLU A N 1
ATOM 719 C CA . GLU A 1 93 ? 6.019 4.710 18.810 1.00 95.06 93 GLU A CA 1
ATOM 720 C C . GLU A 1 93 ? 4.586 4.159 18.755 1.00 95.06 93 GLU A C 1
ATOM 722 O O . GLU A 1 93 ? 4.131 3.691 17.705 1.00 95.06 93 GLU A O 1
ATOM 727 N N . PRO A 1 94 ? 3.842 4.239 19.873 1.00 95.06 94 PRO A N 1
ATOM 728 C CA . PRO A 1 94 ? 2.464 3.786 19.909 1.00 95.06 94 PRO A CA 1
ATOM 729 C C . PRO A 1 94 ? 1.632 4.425 18.795 1.00 95.06 94 PRO A C 1
ATOM 731 O O . PRO A 1 94 ? 1.584 5.647 18.649 1.00 95.06 94 PRO A O 1
ATOM 734 N N . SER A 1 95 ? 0.932 3.583 18.042 1.00 96.75 95 SER A N 1
ATOM 735 C CA . SER A 1 95 ? -0.013 3.990 17.009 1.00 96.75 95 SER A CA 1
ATOM 736 C C . SER A 1 95 ? -1.230 3.070 17.007 1.00 96.75 95 SER A C 1
ATOM 738 O O . SER A 1 95 ? -1.219 1.983 17.586 1.00 96.75 95 SER A O 1
ATOM 740 N N . PHE A 1 96 ? -2.313 3.532 16.388 1.00 97.62 96 PHE A N 1
ATOM 741 C CA . PHE A 1 96 ? -3.536 2.758 16.214 1.00 97.62 96 PHE A CA 1
ATOM 742 C C . PHE A 1 96 ? -4.203 3.169 14.909 1.00 97.62 96 PHE A C 1
ATOM 744 O O . PHE A 1 96 ? -5.169 3.932 14.886 1.00 97.62 96 PHE A O 1
ATOM 751 N N . SER A 1 97 ? -3.611 2.720 13.812 1.00 97.94 97 SER A N 1
ATOM 752 C CA . SER A 1 97 ? -4.006 3.104 12.467 1.00 97.94 97 SER A CA 1
ATOM 753 C C . SER A 1 97 ? -4.642 1.931 11.726 1.00 97.94 97 SER A C 1
ATOM 755 O O . SER A 1 97 ? -4.172 0.802 11.865 1.00 97.94 97 SER A O 1
ATOM 757 N N . PRO A 1 98 ? -5.691 2.168 10.918 1.00 97.69 98 PRO A N 1
ATOM 758 C CA . PRO A 1 98 ? -6.219 1.157 10.013 1.00 97.69 98 PRO A CA 1
ATOM 759 C C . PRO A 1 98 ? -5.403 1.036 8.713 1.00 97.69 98 PRO A C 1
ATOM 761 O O . PRO A 1 98 ? -5.781 0.251 7.848 1.00 97.69 98 PRO A O 1
ATOM 764 N N . VAL A 1 99 ? -4.353 1.841 8.516 1.00 98.38 99 VAL A N 1
ATOM 765 C CA . VAL A 1 99 ? -3.692 1.993 7.214 1.00 98.38 99 VAL A CA 1
ATOM 766 C C . VAL A 1 99 ? -2.544 1.003 7.012 1.00 98.38 99 VAL A C 1
ATOM 768 O O . VAL A 1 99 ? -1.728 0.780 7.900 1.00 98.38 99 VAL A O 1
ATOM 771 N N . ILE A 1 100 ? -2.448 0.455 5.799 1.00 97.69 100 ILE A N 1
ATOM 772 C CA . ILE A 1 100 ? -1.288 -0.287 5.299 1.00 97.69 100 ILE A CA 1
ATOM 773 C C . ILE A 1 100 ? -0.734 0.430 4.066 1.00 97.69 100 ILE A C 1
ATOM 775 O O . ILE A 1 100 ? -1.452 0.670 3.095 1.00 97.69 100 ILE A O 1
ATOM 779 N N . HIS A 1 101 ? 0.565 0.723 4.067 1.00 96.81 101 HIS A N 1
ATOM 780 C CA . HIS A 1 101 ? 1.257 1.274 2.902 1.00 96.81 101 HIS A CA 1
ATOM 781 C C . HIS A 1 101 ? 1.710 0.153 1.966 1.00 96.81 101 HIS A C 1
ATOM 783 O O . HIS A 1 101 ? 2.616 -0.616 2.289 1.00 96.81 101 HIS A O 1
ATOM 789 N N . PHE A 1 102 ? 1.110 0.071 0.780 1.00 97.00 102 PHE A N 1
ATOM 790 C CA . PHE A 1 102 ? 1.503 -0.891 -0.241 1.00 97.00 102 PHE A CA 1
ATOM 791 C C . PHE A 1 102 ? 2.413 -0.228 -1.279 1.00 97.00 102 PHE A C 1
ATOM 793 O O . PHE A 1 102 ? 1.959 0.483 -2.182 1.00 97.00 102 PHE A O 1
ATOM 800 N N . ARG A 1 103 ? 3.720 -0.478 -1.146 1.00 94.00 103 ARG A N 1
ATOM 801 C CA . ARG A 1 103 ? 4.729 -0.016 -2.103 1.00 94.00 103 ARG A CA 1
ATOM 802 C C . ARG A 1 103 ? 5.064 -1.066 -3.149 1.00 94.00 103 ARG A C 1
ATOM 804 O O . ARG A 1 103 ? 5.223 -2.252 -2.849 1.00 94.00 103 ARG A O 1
ATOM 811 N N . TRP A 1 104 ? 5.225 -0.608 -4.381 1.00 94.56 104 TRP A N 1
ATOM 812 C CA . TRP A 1 104 ? 5.605 -1.429 -5.520 1.00 94.56 104 TRP A CA 1
ATOM 813 C C . TRP A 1 104 ? 6.502 -0.640 -6.470 1.00 94.56 104 TRP A C 1
ATOM 815 O O . TRP A 1 104 ? 6.566 0.581 -6.420 1.00 94.56 104 TRP A O 1
ATOM 825 N N . GLY A 1 105 ? 7.214 -1.323 -7.356 1.00 93.12 105 GLY A N 1
ATOM 826 C CA . GLY A 1 105 ? 8.108 -0.640 -8.277 1.00 93.12 105 GLY A CA 1
ATOM 827 C C . GLY A 1 105 ? 8.859 -1.589 -9.182 1.00 93.12 105 GLY A C 1
ATOM 828 O O . GLY A 1 105 ? 8.591 -2.792 -9.219 1.00 93.12 105 GLY A O 1
ATOM 829 N N . TYR A 1 106 ? 9.798 -1.011 -9.913 1.00 92.69 106 TYR A N 1
ATOM 830 C CA . TYR A 1 106 ? 10.663 -1.709 -10.847 1.00 92.69 106 TYR A CA 1
ATOM 831 C C . TYR A 1 106 ? 12.105 -1.628 -10.359 1.00 92.69 106 TYR A C 1
ATOM 833 O O . TYR A 1 106 ? 12.549 -0.564 -9.935 1.00 92.69 106 TYR A O 1
ATOM 841 N N . ARG A 1 107 ? 12.839 -2.737 -10.455 1.00 92.69 107 ARG A N 1
ATOM 842 C CA . ARG A 1 107 ? 14.283 -2.790 -10.229 1.00 92.69 107 ARG A CA 1
ATOM 843 C C . ARG A 1 107 ? 14.939 -3.376 -11.466 1.00 92.69 107 ARG A C 1
ATOM 845 O O . ARG A 1 107 ? 14.576 -4.478 -11.871 1.00 92.69 107 ARG A O 1
ATOM 852 N N . ALA A 1 108 ? 15.890 -2.648 -12.033 1.00 92.12 108 ALA A N 1
ATOM 853 C CA . ALA A 1 108 ? 16.592 -3.072 -13.228 1.00 92.12 108 ALA A CA 1
ATOM 854 C C . ALA A 1 108 ? 17.615 -4.168 -12.910 1.00 92.12 108 ALA A C 1
ATOM 856 O O . ALA A 1 108 ? 18.352 -4.112 -11.924 1.00 92.12 108 ALA A O 1
ATOM 857 N N . THR A 1 109 ? 17.689 -5.164 -13.784 1.00 91.81 109 THR A N 1
ATOM 858 C CA . THR A 1 109 ? 18.830 -6.079 -13.854 1.00 91.81 109 THR A CA 1
ATOM 859 C C . THR A 1 109 ? 20.030 -5.402 -14.519 1.00 91.81 109 THR A C 1
ATOM 861 O O . THR A 1 109 ? 19.891 -4.401 -15.216 1.00 91.81 109 THR A O 1
ATOM 864 N N . ALA A 1 110 ? 21.226 -5.986 -14.392 1.00 91.88 110 ALA A N 1
ATOM 865 C CA . ALA A 1 110 ? 22.421 -5.471 -15.071 1.00 91.88 110 ALA A CA 1
ATOM 866 C C . ALA A 1 110 ? 22.260 -5.382 -16.605 1.00 91.88 110 ALA A C 1
ATOM 868 O O . ALA A 1 110 ? 22.807 -4.481 -17.240 1.00 91.88 110 ALA A O 1
ATOM 869 N N . ALA A 1 111 ? 21.497 -6.303 -17.204 1.00 90.56 111 ALA A N 1
ATOM 870 C CA . ALA A 1 111 ? 21.193 -6.272 -18.632 1.00 90.56 111 ALA A CA 1
ATOM 871 C C . ALA A 1 111 ? 20.251 -5.108 -18.982 1.00 90.56 111 ALA A C 1
ATOM 873 O O . ALA A 1 111 ? 20.519 -4.362 -19.921 1.00 90.56 111 ALA A O 1
ATOM 874 N N . GLU A 1 112 ? 19.196 -4.910 -18.193 1.00 89.38 112 GLU A N 1
ATOM 875 C CA . GLU A 1 112 ? 18.242 -3.814 -18.385 1.00 89.38 112 GLU A CA 1
ATOM 876 C C . GLU A 1 112 ? 18.857 -2.445 -18.091 1.00 89.38 112 GLU A C 1
ATOM 878 O O . GLU A 1 112 ? 18.518 -1.478 -18.761 1.00 89.38 112 GLU A O 1
ATOM 883 N N . LEU A 1 113 ? 19.802 -2.344 -17.155 1.00 89.06 113 LEU A N 1
ATOM 884 C CA . LEU A 1 113 ? 20.574 -1.118 -16.935 1.00 89.06 113 LEU A CA 1
ATOM 885 C C . LEU A 1 113 ? 21.356 -0.717 -18.182 1.00 89.06 113 LEU A C 1
ATOM 887 O O . LEU A 1 113 ? 21.379 0.454 -18.547 1.00 89.06 113 LEU A O 1
ATOM 891 N N . LYS A 1 114 ? 21.955 -1.688 -18.879 1.00 88.94 114 LYS A N 1
ATOM 892 C CA . LYS A 1 114 ? 22.660 -1.427 -20.138 1.00 88.94 114 LYS A CA 1
ATOM 893 C C . LYS A 1 114 ? 21.711 -0.971 -21.252 1.00 88.94 114 LYS A C 1
ATOM 895 O O . LYS A 1 114 ? 22.129 -0.229 -22.135 1.00 88.94 114 LYS A O 1
ATOM 900 N N . GLU A 1 115 ? 20.467 -1.440 -21.242 1.00 85.56 115 GLU A N 1
ATOM 901 C CA . GLU A 1 115 ? 19.491 -1.146 -22.294 1.00 85.56 115 GLU A CA 1
ATOM 902 C C . GLU A 1 115 ? 18.680 0.138 -22.040 1.00 85.56 115 GLU A C 1
ATOM 904 O O . GLU A 1 115 ? 18.405 0.892 -22.982 1.00 85.56 115 GLU A O 1
ATOM 909 N N . TYR A 1 116 ? 18.307 0.384 -20.783 1.00 84.25 116 TYR A N 1
ATOM 910 C CA . TYR A 1 116 ? 17.357 1.416 -20.361 1.00 84.25 116 TYR A CA 1
ATOM 911 C C . TYR A 1 116 ? 17.923 2.408 -19.341 1.00 84.25 116 TYR A C 1
ATOM 913 O O . TYR A 1 116 ? 17.271 3.415 -19.086 1.00 84.25 116 TYR A O 1
ATOM 921 N N . GLY A 1 117 ? 19.080 2.154 -18.726 1.00 80.88 117 GLY A N 1
ATOM 922 C CA . GLY A 1 117 ? 19.559 2.920 -17.567 1.00 80.88 117 GLY A CA 1
ATOM 923 C C . GLY A 1 117 ? 19.772 4.414 -17.826 1.00 80.88 117 GLY A C 1
ATOM 924 O O . GLY A 1 117 ? 19.633 5.213 -16.910 1.00 80.88 117 GLY A O 1
ATOM 925 N N . ASP A 1 118 ? 20.038 4.812 -19.072 1.00 80.44 118 ASP A N 1
ATOM 926 C CA . ASP A 1 118 ? 20.159 6.213 -19.500 1.00 80.44 118 ASP A CA 1
ATOM 927 C C . ASP A 1 118 ? 18.818 6.857 -19.916 1.00 80.44 118 ASP A C 1
ATOM 929 O O . ASP A 1 118 ? 18.762 8.045 -20.234 1.00 80.44 118 ASP A O 1
ATOM 933 N N . LYS A 1 119 ? 17.731 6.077 -19.922 1.00 80.06 119 LYS A N 1
ATOM 934 C CA . LYS A 1 119 ? 16.411 6.422 -20.481 1.00 80.06 119 LYS A CA 1
ATOM 935 C C . LYS A 1 119 ? 15.297 6.506 -19.444 1.00 80.06 119 LYS A C 1
ATOM 937 O O . LYS A 1 119 ? 14.236 7.061 -19.737 1.00 80.06 119 LYS A O 1
ATOM 942 N N . ILE A 1 120 ? 15.503 5.935 -18.262 1.00 82.25 120 ILE A N 1
ATOM 943 C CA . ILE A 1 120 ? 14.518 5.894 -17.178 1.00 82.25 120 ILE A CA 1
ATOM 944 C C . ILE A 1 120 ? 15.136 6.423 -15.885 1.00 82.25 120 ILE A C 1
ATOM 946 O O . ILE A 1 120 ? 16.339 6.312 -15.670 1.00 82.25 120 ILE A O 1
ATOM 950 N N . PHE A 1 121 ? 14.305 6.986 -15.010 1.00 82.69 121 PHE A N 1
ATOM 951 C CA . PHE A 1 121 ? 14.748 7.366 -13.673 1.00 82.69 121 PHE A CA 1
ATOM 952 C C . PHE A 1 121 ? 14.914 6.115 -12.814 1.00 82.69 121 PHE A C 1
ATOM 954 O O . PHE A 1 121 ? 13.978 5.325 -12.694 1.00 82.69 121 PHE A O 1
ATOM 961 N N . LEU A 1 122 ? 16.102 5.957 -12.237 1.00 87.94 122 LEU A N 1
ATOM 962 C CA . LEU A 1 122 ? 16.435 4.969 -11.218 1.00 87.94 122 LEU A CA 1
ATOM 963 C C . LEU A 1 122 ? 17.227 5.679 -10.121 1.00 87.94 122 LEU A C 1
ATOM 965 O O . LEU A 1 122 ? 17.955 6.636 -10.390 1.00 87.94 122 LEU A O 1
ATOM 969 N N . ASN A 1 123 ? 17.075 5.209 -8.892 1.00 88.94 123 ASN A N 1
ATOM 970 C CA . ASN A 1 123 ? 17.911 5.634 -7.777 1.00 88.94 123 ASN A CA 1
ATOM 971 C C . ASN A 1 123 ? 19.275 4.918 -7.795 1.00 88.94 123 ASN A C 1
ATOM 973 O O . ASN A 1 123 ? 19.552 4.067 -8.639 1.00 88.94 123 ASN A O 1
ATOM 977 N N . GLU A 1 124 ? 20.122 5.222 -6.819 1.00 90.81 124 GLU A N 1
ATOM 978 C CA . GLU A 1 124 ? 21.466 4.664 -6.647 1.00 90.81 124 GLU A CA 1
ATOM 979 C C . GLU A 1 124 ? 21.513 3.145 -6.368 1.00 90.81 124 GLU A C 1
ATOM 981 O O . GLU A 1 124 ? 22.595 2.572 -6.227 1.00 90.81 124 GLU A O 1
ATOM 986 N N . LYS A 1 125 ? 20.355 2.482 -6.256 1.00 90.69 125 LYS A N 1
ATOM 987 C CA . LYS A 1 125 ? 20.201 1.023 -6.126 1.00 90.69 125 LYS A CA 1
ATOM 988 C C . LYS A 1 125 ? 19.488 0.400 -7.332 1.00 90.69 125 LYS A C 1
ATOM 990 O O . LYS A 1 125 ? 19.017 -0.741 -7.239 1.00 90.69 125 LYS A O 1
ATOM 995 N N . ASP A 1 126 ? 19.424 1.133 -8.442 1.00 92.44 126 ASP A N 1
ATOM 996 C CA . ASP A 1 126 ? 18.889 0.694 -9.729 1.00 92.44 126 ASP A CA 1
ATOM 997 C C . ASP A 1 126 ? 17.386 0.356 -9.696 1.00 92.44 126 ASP A C 1
ATOM 999 O O . ASP A 1 126 ? 16.916 -0.519 -10.429 1.00 92.44 126 ASP A O 1
ATOM 1003 N N . TYR A 1 127 ? 16.606 1.025 -8.837 1.00 90.81 127 TYR A N 1
ATOM 1004 C CA . TYR A 1 127 ? 15.151 0.850 -8.774 1.00 90.81 127 TYR A CA 1
ATOM 1005 C C . TYR A 1 127 ? 14.378 2.171 -8.787 1.00 90.81 127 TYR A C 1
ATOM 1007 O O . TYR A 1 127 ? 14.943 3.245 -8.590 1.00 90.81 127 TYR A O 1
ATOM 1015 N N . TRP A 1 128 ? 13.070 2.085 -9.043 1.00 90.06 128 TRP A N 1
ATOM 1016 C CA . TRP A 1 128 ? 12.161 3.224 -8.969 1.00 90.06 128 TRP A CA 1
ATOM 1017 C C . TRP A 1 128 ? 10.717 2.837 -8.629 1.00 90.06 128 TRP A C 1
ATOM 1019 O O . TRP A 1 128 ? 10.165 1.864 -9.166 1.00 90.06 128 TRP A O 1
ATOM 1029 N N . GLY A 1 129 ? 10.100 3.642 -7.768 1.00 88.31 129 GLY A N 1
ATOM 1030 C CA . GLY A 1 129 ? 8.742 3.496 -7.257 1.00 88.31 129 GLY A CA 1
ATOM 1031 C C . GLY A 1 129 ? 7.688 3.607 -8.339 1.00 88.31 129 GLY A C 1
ATOM 1032 O O . GLY A 1 129 ? 7.667 4.533 -9.152 1.00 88.31 129 GLY A O 1
ATOM 1033 N N . GLY A 1 130 ? 6.836 2.586 -8.398 1.00 84.88 130 GLY A N 1
ATOM 1034 C CA . GLY A 1 130 ? 5.819 2.400 -9.428 1.00 84.88 130 GLY A CA 1
ATOM 1035 C C . GLY A 1 130 ? 6.401 2.190 -10.832 1.00 84.88 130 GLY A C 1
ATOM 1036 O O . GLY A 1 130 ? 5.657 2.027 -11.797 1.00 84.88 130 GLY A O 1
ATOM 1037 N N . GLY A 1 131 ? 7.729 2.156 -10.958 1.00 87.44 131 GLY A N 1
ATOM 1038 C CA . GLY A 1 131 ? 8.459 2.043 -12.208 1.00 87.44 131 GLY A CA 1
ATOM 1039 C C . GLY A 1 131 ? 8.385 3.283 -13.108 1.00 87.44 131 GLY A C 1
ATOM 1040 O O . GLY A 1 131 ? 7.880 4.338 -12.708 1.00 87.44 131 GLY A O 1
ATOM 1041 N N . PRO A 1 132 ? 8.928 3.175 -14.333 1.00 83.12 132 PRO A N 1
ATOM 1042 C CA . PRO A 1 132 ? 9.056 4.303 -15.249 1.00 83.12 132 PRO A CA 1
ATOM 1043 C C . PRO A 1 132 ? 7.704 4.914 -15.620 1.00 83.12 132 PRO A C 1
ATOM 1045 O O . PRO A 1 132 ? 6.755 4.201 -15.940 1.00 83.12 132 PRO A O 1
ATOM 1048 N N . PHE A 1 133 ? 7.633 6.246 -15.667 1.00 75.25 133 PHE A N 1
ATOM 1049 C CA . PHE A 1 133 ? 6.410 6.967 -16.040 1.00 75.25 133 PHE A CA 1
ATOM 1050 C C . PHE A 1 133 ? 5.864 6.552 -17.419 1.00 75.25 133 PHE A C 1
ATOM 1052 O O . PHE A 1 133 ? 4.656 6.454 -17.615 1.00 75.25 133 PHE A O 1
ATOM 1059 N N . THR A 1 134 ? 6.753 6.249 -18.368 1.00 70.44 134 THR A N 1
ATOM 1060 C CA . THR A 1 134 ? 6.415 5.801 -19.730 1.00 70.44 134 THR A CA 1
ATOM 1061 C C . THR A 1 134 ? 5.724 4.436 -19.783 1.00 70.44 134 THR A C 1
ATOM 1063 O O . THR A 1 134 ? 5.121 4.091 -20.798 1.00 70.44 134 THR A O 1
ATOM 1066 N N . ASN A 1 135 ? 5.769 3.674 -18.689 1.00 78.69 135 ASN A N 1
ATOM 1067 C CA . ASN A 1 135 ? 5.046 2.417 -18.528 1.00 78.69 135 ASN A CA 1
ATOM 1068 C C . ASN A 1 135 ? 3.654 2.581 -17.913 1.00 78.69 135 ASN A C 1
ATOM 1070 O O . ASN A 1 135 ? 2.983 1.578 -17.656 1.00 78.69 135 ASN A O 1
ATOM 1074 N N . GLY A 1 136 ? 3.196 3.821 -17.723 1.00 75.00 136 GLY A N 1
ATOM 1075 C CA . GLY A 1 136 ? 1.800 4.084 -17.422 1.00 75.00 136 GLY A CA 1
ATOM 1076 C C . GLY A 1 136 ? 0.887 3.456 -18.480 1.00 75.00 136 GLY A C 1
ATOM 1077 O O . GLY A 1 136 ? 1.129 3.577 -19.681 1.00 75.00 136 GLY A O 1
ATOM 1078 N N . CYS A 1 137 ? -0.146 2.752 -18.040 1.00 74.88 137 CYS A N 1
ATOM 1079 C CA . CYS A 1 137 ? -1.116 2.084 -18.898 1.00 74.88 137 CYS A CA 1
ATOM 1080 C C . CYS A 1 137 ? -2.545 2.353 -18.425 1.00 74.88 137 CYS A C 1
ATOM 1082 O O . CYS A 1 137 ? -2.792 2.538 -17.236 1.00 74.88 137 CYS A O 1
ATOM 1084 N N . ALA A 1 138 ? -3.481 2.386 -19.374 1.00 75.31 138 ALA A N 1
ATOM 1085 C CA . ALA A 1 138 ? -4.879 2.739 -19.125 1.00 75.31 138 ALA A CA 1
ATOM 1086 C C . ALA A 1 138 ? -5.824 1.525 -19.141 1.00 75.31 138 ALA A C 1
ATOM 1088 O O . ALA A 1 138 ? -7.007 1.677 -18.844 1.00 75.31 138 ALA A O 1
ATOM 1089 N N . SER A 1 139 ? -5.326 0.331 -19.480 1.00 78.12 139 SER A N 1
ATOM 1090 C CA . SER A 1 139 ? -6.114 -0.903 -19.516 1.00 78.12 139 SER A CA 1
ATOM 1091 C C . SER A 1 139 ? -5.411 -2.056 -18.792 1.00 78.12 139 SER A C 1
ATOM 1093 O O . SER A 1 139 ? -4.188 -2.065 -18.671 1.00 78.12 139 SER A O 1
ATOM 1095 N N . LEU A 1 140 ? -6.179 -3.033 -18.294 1.00 80.88 140 LEU A N 1
ATOM 1096 C CA . LEU A 1 140 ? -5.628 -4.201 -17.591 1.00 80.88 140 LEU A CA 1
ATOM 1097 C C . LEU A 1 140 ? -4.703 -5.059 -18.474 1.00 80.88 140 LEU A C 1
ATOM 1099 O O . LEU A 1 140 ? -3.609 -5.383 -18.010 1.00 80.88 140 LEU A O 1
ATOM 1103 N N . PRO A 1 141 ? -5.062 -5.401 -19.734 1.00 81.38 141 PRO A N 1
ATOM 1104 C CA . PRO A 1 141 ? -4.206 -6.240 -20.576 1.00 81.38 141 PRO A CA 1
ATOM 1105 C C . PRO A 1 141 ? -2.821 -5.636 -20.826 1.00 81.38 141 PRO A C 1
ATOM 1107 O O . PRO A 1 141 ? -1.847 -6.369 -20.980 1.00 81.38 141 PRO A O 1
ATOM 1110 N N . ASP A 1 142 ? -2.710 -4.306 -20.795 1.00 80.31 142 ASP A N 1
ATOM 1111 C CA . ASP A 1 142 ? -1.446 -3.603 -21.005 1.00 80.31 142 ASP A CA 1
ATOM 1112 C C . ASP A 1 142 ? -0.371 -3.932 -19.967 1.00 80.31 142 ASP A C 1
ATOM 1114 O O . ASP A 1 142 ? 0.809 -3.739 -20.266 1.00 80.31 142 ASP A O 1
ATOM 1118 N N . LEU A 1 143 ? -0.737 -4.439 -18.782 1.00 80.75 143 LEU A N 1
ATOM 1119 C CA . LEU A 1 143 ? 0.233 -4.911 -17.790 1.00 80.75 143 LEU A CA 1
ATOM 1120 C C . LEU A 1 143 ? 1.018 -6.143 -18.265 1.00 80.75 143 LEU A C 1
ATOM 1122 O O . LEU A 1 143 ? 2.161 -6.333 -17.851 1.00 80.75 143 LEU A O 1
ATOM 1126 N N . TRP A 1 144 ? 0.421 -6.969 -19.129 1.00 81.12 144 TRP A N 1
ATOM 1127 C CA . TRP A 1 144 ? 1.047 -8.168 -19.695 1.00 81.12 144 TRP A CA 1
ATOM 1128 C C . TRP A 1 144 ? 1.817 -7.893 -20.991 1.00 81.12 144 TRP A C 1
ATOM 1130 O O . TRP A 1 144 ? 2.429 -8.804 -21.548 1.00 81.12 144 TRP A O 1
ATOM 1140 N N . HIS A 1 145 ? 1.812 -6.650 -21.474 1.00 76.31 145 HIS A N 1
ATOM 1141 C CA . HIS A 1 145 ? 2.557 -6.248 -22.660 1.00 76.31 145 HIS A CA 1
ATOM 1142 C C . HIS A 1 145 ? 3.984 -5.783 -22.326 1.00 76.31 145 HIS A C 1
ATOM 1144 O O . HIS A 1 145 ? 4.365 -5.563 -21.170 1.00 76.31 145 HIS A O 1
ATOM 1150 N N . GLY A 1 146 ? 4.793 -5.638 -23.379 1.00 68.38 146 GLY A N 1
ATOM 1151 C CA . GLY A 1 146 ? 6.089 -4.971 -23.285 1.00 68.38 146 GLY A CA 1
ATOM 1152 C C . GLY A 1 146 ? 5.962 -3.538 -22.756 1.00 68.38 146 GLY A C 1
ATOM 1153 O O . GLY A 1 146 ? 4.869 -2.968 -22.679 1.00 68.38 146 GLY A O 1
ATOM 1154 N N . GLY A 1 147 ? 7.096 -2.951 -22.378 1.00 60.09 147 GLY A N 1
ATOM 1155 C CA . GLY A 1 147 ? 7.155 -1.524 -22.088 1.00 60.09 147 GLY A CA 1
ATOM 1156 C C . GLY A 1 147 ? 6.909 -0.693 -23.343 1.00 60.09 147 GLY A C 1
ATOM 1157 O O . GLY A 1 147 ? 6.697 -1.228 -24.433 1.00 60.09 147 GLY A O 1
ATOM 1158 N N . LEU A 1 148 ? 6.936 0.631 -23.202 1.00 62.78 148 LEU A N 1
ATOM 1159 C CA . LEU A 1 148 ? 6.856 1.513 -24.365 1.00 62.78 148 LEU A CA 1
ATOM 1160 C C . LEU A 1 148 ? 7.962 1.154 -25.377 1.00 62.78 148 LEU A C 1
ATOM 1162 O O . LEU A 1 148 ? 9.143 1.245 -25.040 1.00 62.78 148 LEU A O 1
ATOM 1166 N N . ASP A 1 149 ? 7.586 0.790 -26.605 1.00 58.31 149 ASP A N 1
ATOM 1167 C CA . ASP A 1 149 ? 8.501 0.769 -27.748 1.00 58.31 149 ASP A CA 1
ATOM 1168 C C . ASP A 1 149 ? 8.475 2.156 -28.393 1.00 58.31 149 ASP A C 1
ATOM 1170 O O . ASP A 1 149 ? 7.415 2.684 -28.724 1.00 58.31 149 ASP A O 1
ATOM 1174 N N . ASP A 1 150 ? 9.643 2.768 -28.553 1.00 55.91 150 ASP A N 1
ATOM 1175 C CA . ASP A 1 150 ? 9.793 4.081 -29.172 1.00 55.91 150 ASP A CA 1
ATOM 1176 C C . ASP A 1 150 ? 9.533 4.056 -30.686 1.00 55.91 150 ASP A C 1
ATOM 1178 O O . ASP A 1 150 ? 9.421 5.122 -31.296 1.00 55.91 150 ASP A O 1
ATOM 1182 N N . ARG A 1 151 ? 9.388 2.867 -31.288 1.00 52.06 151 ARG A N 1
ATOM 1183 C CA . ARG A 1 151 ? 9.049 2.661 -32.701 1.00 52.06 151 ARG A CA 1
ATOM 1184 C C . ARG A 1 151 ? 7.604 2.187 -32.838 1.00 52.06 151 ARG A C 1
ATOM 1186 O O . ARG A 1 151 ? 7.279 1.056 -32.500 1.00 52.06 151 ARG A O 1
ATOM 1193 N N . THR A 1 152 ? 6.737 3.040 -33.380 1.00 51.62 152 THR A N 1
ATOM 1194 C CA . THR A 1 152 ? 5.314 2.712 -33.579 1.00 51.62 152 THR A CA 1
ATOM 1195 C C . THR A 1 152 ? 5.066 1.973 -34.895 1.00 51.62 152 THR A C 1
ATOM 1197 O O . THR A 1 152 ? 4.263 1.045 -34.923 1.00 51.62 152 THR A O 1
ATOM 1200 N N . MET A 1 153 ? 5.760 2.347 -35.982 1.00 37.94 153 MET A N 1
ATOM 1201 C CA . MET A 1 153 ? 5.804 1.622 -37.267 1.00 37.94 153 MET A CA 1
ATOM 1202 C C . MET A 1 153 ? 6.790 2.298 -38.243 1.00 37.94 153 MET A C 1
ATOM 1204 O O . MET A 1 153 ? 6.710 3.505 -38.477 1.00 37.94 153 MET A O 1
ATOM 1208 N N . GLY A 1 154 ? 7.694 1.534 -38.868 1.00 48.50 154 GLY A N 1
ATOM 1209 C CA . GLY A 1 154 ? 8.621 2.059 -39.883 1.00 48.50 154 GLY A CA 1
ATOM 1210 C C . GLY A 1 154 ? 9.578 3.134 -39.339 1.00 48.50 154 GLY A C 1
ATOM 1211 O O . GLY A 1 154 ? 10.352 2.868 -38.425 1.00 48.50 154 GLY A O 1
ATOM 1212 N N . TRP A 1 155 ? 9.540 4.340 -39.913 1.00 41.53 155 TRP A N 1
ATOM 1213 C CA . TRP A 1 155 ? 10.367 5.499 -39.531 1.00 41.53 155 TRP A CA 1
ATOM 1214 C C . TRP A 1 155 ? 9.706 6.438 -38.503 1.00 41.53 155 TRP A C 1
ATOM 1216 O O . TRP A 1 155 ? 10.277 7.474 -38.170 1.00 41.53 155 TRP A O 1
ATOM 1226 N N . MET A 1 156 ? 8.496 6.125 -38.024 1.00 40.34 156 MET A N 1
ATOM 1227 C CA . MET A 1 156 ? 7.779 6.962 -37.058 1.00 40.34 156 MET A CA 1
ATOM 1228 C C . MET A 1 156 ? 8.133 6.558 -35.625 1.00 40.34 156 MET A C 1
ATOM 1230 O O . MET A 1 156 ? 7.989 5.396 -35.238 1.00 40.34 156 MET A O 1
ATOM 1234 N N . THR A 1 157 ? 8.600 7.530 -34.840 1.00 52.53 157 THR A N 1
ATOM 1235 C CA . THR A 1 157 ? 8.866 7.356 -33.410 1.00 52.53 157 THR A CA 1
ATOM 1236 C C . THR A 1 157 ? 7.695 7.877 -32.580 1.00 52.53 157 THR A C 1
ATOM 1238 O O . THR A 1 157 ? 7.007 8.812 -32.992 1.00 52.53 157 THR A O 1
ATOM 1241 N N . VAL A 1 158 ? 7.486 7.324 -31.380 1.00 53.00 158 VAL A N 1
ATOM 1242 C CA . VAL A 1 158 ? 6.481 7.817 -30.408 1.00 53.00 158 VAL A CA 1
ATOM 1243 C C . VAL A 1 158 ? 6.670 9.317 -30.119 1.00 53.00 158 VAL A C 1
ATOM 1245 O O . VAL A 1 158 ? 5.708 10.031 -29.853 1.00 53.00 158 VAL A O 1
ATOM 1248 N N . GLN A 1 159 ? 7.896 9.831 -30.255 1.00 54.97 159 GLN A N 1
ATOM 1249 C CA . GLN A 1 159 ? 8.204 11.257 -30.113 1.00 54.97 159 GLN A CA 1
ATOM 1250 C C . GLN A 1 159 ? 7.502 12.138 -31.149 1.00 54.97 159 GLN A C 1
ATOM 1252 O O . GLN A 1 159 ? 7.145 13.267 -30.838 1.00 54.97 159 GLN A O 1
ATOM 1257 N N . GLY A 1 160 ? 7.276 11.630 -32.365 1.00 53.81 160 GLY A N 1
ATOM 1258 C CA . GLY A 1 160 ? 6.615 12.379 -33.436 1.00 53.81 160 GLY A CA 1
ATOM 1259 C C . GLY A 1 160 ? 5.121 12.623 -33.198 1.00 53.81 160 GLY A C 1
ATOM 1260 O O . GLY A 1 160 ? 4.535 13.473 -33.859 1.00 53.81 160 GLY A O 1
ATOM 1261 N N . ILE A 1 161 ? 4.515 11.898 -32.254 1.00 55.81 161 ILE A N 1
ATOM 1262 C CA . ILE A 1 161 ? 3.097 12.013 -31.873 1.00 55.81 161 ILE A CA 1
ATOM 1263 C C . ILE A 1 161 ? 2.910 12.451 -30.415 1.00 55.81 161 ILE A C 1
ATOM 1265 O O . ILE A 1 161 ? 1.779 12.596 -29.956 1.00 55.81 161 ILE A O 1
ATOM 1269 N N . ASN A 1 162 ? 4.004 12.653 -29.676 1.00 51.72 162 ASN A N 1
ATOM 1270 C CA . ASN A 1 162 ? 3.961 13.107 -28.296 1.00 51.72 162 ASN A CA 1
ATOM 1271 C C . ASN A 1 162 ? 3.616 14.607 -28.265 1.00 51.72 162 ASN A C 1
ATOM 1273 O O . ASN A 1 162 ? 4.405 15.417 -28.750 1.00 51.72 162 ASN A O 1
ATOM 1277 N N . PRO A 1 163 ? 2.479 15.017 -27.674 1.00 54.81 163 PRO A N 1
ATOM 1278 C CA . PRO A 1 163 ? 2.076 16.424 -27.625 1.00 54.81 163 PRO A CA 1
ATOM 1279 C C . PRO A 1 163 ? 2.917 17.256 -26.641 1.00 54.81 163 PRO A C 1
ATOM 1281 O O . PRO A 1 163 ? 2.635 18.435 -26.429 1.00 54.81 163 PRO A O 1
ATOM 1284 N N . THR A 1 164 ? 3.919 16.651 -25.998 1.00 56.47 164 THR A N 1
ATOM 1285 C CA . THR A 1 164 ? 4.757 17.285 -24.980 1.00 56.47 164 THR A CA 1
ATOM 1286 C C . THR A 1 164 ? 6.233 17.256 -25.364 1.00 56.47 164 THR A C 1
ATOM 1288 O O . THR A 1 164 ? 6.710 16.323 -26.002 1.00 56.47 164 THR A O 1
ATOM 1291 N N . ASN A 1 165 ? 6.996 18.234 -24.870 1.00 57.31 165 ASN A N 1
ATOM 1292 C CA . ASN A 1 165 ? 8.454 18.289 -25.035 1.00 57.31 165 ASN A CA 1
ATOM 1293 C C . ASN A 1 165 ? 9.217 17.309 -24.117 1.00 57.31 165 ASN A C 1
ATOM 1295 O O . ASN A 1 165 ? 10.430 17.440 -23.969 1.00 57.31 165 ASN A O 1
ATOM 1299 N N . ARG A 1 166 ? 8.535 16.367 -23.446 1.00 53.41 166 ARG A N 1
ATOM 1300 C CA . ARG A 1 166 ? 9.180 15.367 -22.582 1.00 53.41 166 ARG A CA 1
ATOM 1301 C C . ARG A 1 166 ? 9.524 14.139 -23.416 1.00 53.41 166 ARG A C 1
ATOM 1303 O O . ARG A 1 166 ? 8.592 13.448 -23.819 1.00 53.41 166 ARG A O 1
ATOM 1310 N N . PRO A 1 167 ? 10.807 13.832 -23.662 1.00 56.16 167 PRO A N 1
ATOM 1311 C CA . PRO A 1 167 ? 11.158 12.685 -24.479 1.00 56.16 167 PRO A CA 1
ATOM 1312 C C . PRO A 1 167 ? 10.635 11.384 -23.850 1.00 56.16 167 PRO A C 1
ATOM 1314 O O . PRO A 1 167 ? 10.961 11.059 -22.712 1.00 56.16 167 PRO A O 1
ATOM 1317 N N . LEU A 1 168 ? 9.829 10.634 -24.601 1.00 57.50 168 LEU A N 1
ATOM 1318 C CA . LEU A 1 168 ? 9.420 9.272 -24.267 1.00 57.50 168 LEU A CA 1
ATOM 1319 C C . LEU A 1 168 ? 10.455 8.259 -24.773 1.00 57.50 168 LEU A C 1
ATOM 1321 O O . LEU A 1 168 ? 10.589 8.038 -25.977 1.00 57.50 168 LEU A O 1
ATOM 1325 N N . TYR A 1 169 ? 11.193 7.652 -23.851 1.00 63.41 169 TYR A N 1
ATOM 1326 C CA . TYR A 1 169 ? 12.171 6.621 -24.178 1.00 63.41 169 TYR A CA 1
ATOM 1327 C C . TYR A 1 169 ? 11.609 5.216 -23.990 1.00 63.41 169 TYR A C 1
ATOM 1329 O O . TYR A 1 169 ? 10.639 5.003 -23.256 1.00 63.41 169 TYR A O 1
ATOM 1337 N N . ARG A 1 170 ? 12.265 4.256 -24.648 1.00 69.94 170 ARG A N 1
ATOM 1338 C CA . ARG A 1 170 ? 11.970 2.835 -24.498 1.00 69.94 170 ARG A CA 1
ATOM 1339 C C . ARG A 1 170 ? 12.063 2.422 -23.030 1.00 69.94 170 ARG A C 1
ATOM 1341 O O . ARG A 1 170 ? 12.982 2.847 -22.331 1.00 69.94 170 ARG A O 1
ATOM 1348 N N . ALA A 1 171 ? 11.120 1.602 -22.588 1.00 75.25 171 ALA A N 1
ATOM 1349 C CA . ALA A 1 171 ? 10.981 1.208 -21.194 1.00 75.25 171 ALA A CA 1
ATOM 1350 C C . ALA A 1 171 ? 10.970 -0.321 -21.034 1.00 75.25 171 ALA A C 1
ATOM 1352 O O . ALA A 1 171 ? 10.593 -1.029 -21.972 1.00 75.25 171 ALA A O 1
ATOM 1353 N N . PRO A 1 172 ? 11.355 -0.837 -19.854 1.00 80.00 172 PRO A N 1
ATOM 1354 C CA . PRO A 1 172 ? 11.352 -2.268 -19.569 1.00 80.00 172 PRO A CA 1
ATOM 1355 C C . PRO A 1 172 ? 9.932 -2.863 -19.613 1.00 80.00 172 PRO A C 1
ATOM 1357 O O . PRO A 1 172 ? 8.951 -2.126 -19.465 1.00 80.00 172 PRO A O 1
ATOM 1360 N N . PRO A 1 173 ? 9.789 -4.193 -19.767 1.00 83.19 173 PRO A N 1
ATOM 1361 C CA . PRO A 1 173 ? 8.495 -4.877 -19.717 1.00 83.19 173 PRO A CA 1
ATOM 1362 C C . PRO A 1 173 ? 7.687 -4.570 -18.448 1.00 83.19 173 PRO A C 1
ATOM 1364 O O . PRO A 1 173 ? 8.240 -4.442 -17.357 1.00 83.19 173 PRO A O 1
ATOM 1367 N N . ARG A 1 174 ? 6.353 -4.507 -18.561 1.00 85.94 174 ARG A N 1
ATOM 1368 C CA . ARG A 1 174 ? 5.452 -4.088 -17.465 1.00 85.94 174 ARG A CA 1
ATOM 1369 C C . ARG A 1 174 ? 5.098 -5.191 -16.464 1.00 85.94 174 ARG A C 1
ATOM 1371 O O . ARG A 1 174 ? 4.332 -4.953 -15.531 1.00 85.94 174 ARG A O 1
ATOM 1378 N N . ALA A 1 175 ? 5.701 -6.373 -16.593 1.00 88.00 175 ALA A N 1
ATOM 1379 C CA . ALA A 1 175 ? 5.423 -7.536 -15.748 1.00 88.00 175 ALA A CA 1
ATOM 1380 C C . ALA A 1 175 ? 5.631 -7.278 -14.240 1.00 88.00 175 ALA A C 1
ATOM 1382 O O . ALA A 1 175 ? 4.992 -7.928 -13.412 1.00 88.00 175 ALA A O 1
ATOM 1383 N N . TYR A 1 176 ? 6.459 -6.298 -13.858 1.00 90.56 176 TYR A N 1
ATOM 1384 C CA . TYR A 1 176 ? 6.593 -5.875 -12.458 1.00 90.56 176 TYR A CA 1
ATOM 1385 C C . TYR A 1 176 ? 5.274 -5.333 -11.871 1.00 90.56 176 TYR A C 1
ATOM 1387 O O . TYR A 1 176 ? 5.014 -5.527 -10.686 1.00 90.56 176 TYR A O 1
ATOM 1395 N N . GLY A 1 177 ? 4.409 -4.723 -12.691 1.00 92.38 177 GLY A N 1
ATOM 1396 C CA . GLY A 1 177 ? 3.062 -4.305 -12.296 1.00 92.38 177 GLY A CA 1
ATOM 1397 C C . GLY A 1 177 ? 2.117 -5.490 -12.071 1.00 92.38 177 GLY A C 1
ATOM 1398 O O . GLY A 1 177 ? 1.349 -5.484 -11.111 1.00 92.38 177 GLY A O 1
ATOM 1399 N N . VAL A 1 178 ? 2.232 -6.552 -12.880 1.00 93.25 178 VAL A N 1
ATOM 1400 C CA . VAL A 1 178 ? 1.497 -7.816 -12.665 1.00 93.25 178 VAL A CA 1
ATOM 1401 C C . VAL A 1 178 ? 1.928 -8.466 -11.350 1.00 93.25 178 VAL A C 1
ATOM 1403 O O . VAL A 1 178 ? 1.090 -8.872 -10.548 1.00 93.25 178 VAL A O 1
ATOM 1406 N N . LEU A 1 179 ? 3.238 -8.517 -11.089 1.00 95.12 179 LEU A N 1
ATOM 1407 C CA . LEU A 1 179 ? 3.770 -9.043 -9.833 1.00 95.12 179 LEU A CA 1
ATOM 1408 C C . LEU A 1 179 ? 3.328 -8.196 -8.629 1.00 95.12 179 LEU A C 1
ATOM 1410 O O . LEU A 1 179 ? 3.008 -8.749 -7.577 1.00 95.12 179 LEU A O 1
ATOM 1414 N N . ALA A 1 180 ? 3.280 -6.870 -8.774 1.00 96.12 180 ALA A N 1
ATOM 1415 C CA . ALA A 1 180 ? 2.752 -5.974 -7.749 1.00 96.12 180 ALA A CA 1
ATOM 1416 C C . ALA A 1 180 ? 1.275 -6.266 -7.448 1.00 96.12 180 ALA A C 1
ATOM 1418 O O . ALA A 1 180 ? 0.914 -6.430 -6.285 1.00 96.12 180 ALA A O 1
ATOM 1419 N N . ALA A 1 181 ? 0.442 -6.415 -8.479 1.00 96.88 181 ALA A N 1
ATOM 1420 C CA . ALA A 1 181 ? -0.964 -6.771 -8.321 1.00 96.88 181 ALA A CA 1
ATOM 1421 C C . ALA A 1 181 ? -1.144 -8.138 -7.643 1.00 96.88 181 ALA A C 1
ATOM 1423 O O . ALA A 1 181 ? -1.956 -8.275 -6.729 1.00 96.88 181 ALA A O 1
ATOM 1424 N N . LEU A 1 182 ? -0.334 -9.135 -8.016 1.00 97.81 182 LEU A N 1
ATOM 1425 C CA . LEU A 1 182 ? -0.346 -10.443 -7.364 1.00 97.81 182 LEU A CA 1
ATOM 1426 C C . LEU A 1 182 ? 0.016 -10.336 -5.874 1.00 97.81 182 LEU A C 1
ATOM 1428 O O . LEU A 1 182 ? -0.636 -10.950 -5.033 1.00 97.81 182 LEU A O 1
ATOM 1432 N N . ARG A 1 183 ? 1.033 -9.536 -5.527 1.00 98.12 183 ARG A N 1
ATOM 1433 C CA . ARG A 1 183 ? 1.421 -9.288 -4.129 1.00 98.12 183 ARG A CA 1
ATOM 1434 C C . ARG A 1 183 ? 0.315 -8.585 -3.342 1.00 98.12 183 ARG A C 1
ATOM 1436 O O . ARG A 1 183 ? 0.109 -8.933 -2.184 1.00 98.12 183 ARG A O 1
ATOM 1443 N N . LEU A 1 184 ? -0.401 -7.643 -3.956 1.00 98.56 184 LEU A N 1
ATOM 1444 C CA . LEU A 1 184 ? -1.545 -6.974 -3.331 1.00 98.56 184 LEU A CA 1
ATOM 1445 C C . LEU A 1 184 ? -2.696 -7.960 -3.074 1.00 98.56 184 LEU A C 1
ATOM 1447 O O . LEU A 1 184 ? -3.231 -7.990 -1.970 1.00 98.56 184 LEU A O 1
ATOM 1451 N N . ALA A 1 185 ? -3.012 -8.831 -4.035 1.00 98.44 185 ALA A N 1
ATOM 1452 C CA . ALA A 1 185 ? -4.012 -9.886 -3.850 1.00 98.44 185 ALA A CA 1
ATOM 1453 C C . ALA A 1 185 ? -3.625 -10.858 -2.719 1.00 98.44 185 ALA A C 1
ATOM 1455 O O . ALA A 1 185 ? -4.452 -11.212 -1.883 1.00 98.44 185 ALA A O 1
ATOM 1456 N N . ARG A 1 186 ? -2.343 -11.243 -2.633 1.00 98.56 186 ARG A N 1
ATOM 1457 C CA . ARG A 1 186 ? -1.823 -12.093 -1.543 1.00 98.56 186 ARG A CA 1
ATOM 1458 C C . ARG A 1 186 ? -1.820 -11.399 -0.181 1.00 98.56 186 ARG A C 1
ATOM 1460 O O . ARG A 1 186 ? -2.004 -12.065 0.837 1.00 98.56 186 ARG A O 1
ATOM 1467 N N . LEU A 1 187 ? -1.637 -10.079 -0.138 1.00 98.56 187 LEU A N 1
ATOM 1468 C CA . LEU A 1 187 ? -1.818 -9.301 1.088 1.00 98.56 187 LEU A CA 1
ATOM 1469 C C . LEU A 1 187 ? -3.280 -9.365 1.557 1.00 98.56 187 LEU A C 1
ATOM 1471 O O . LEU A 1 187 ? -3.520 -9.652 2.726 1.00 98.56 187 LEU A O 1
ATOM 1475 N N . ILE A 1 188 ? -4.242 -9.170 0.650 1.00 98.62 188 ILE A N 1
ATOM 1476 C CA . ILE A 1 188 ? -5.679 -9.275 0.958 1.00 98.62 188 ILE A CA 1
ATOM 1477 C C . ILE A 1 188 ? -6.030 -10.688 1.440 1.00 98.62 188 ILE A C 1
ATOM 1479 O O . ILE A 1 188 ? -6.661 -10.834 2.483 1.00 98.62 188 ILE A O 1
ATOM 1483 N N . GLU A 1 189 ? -5.562 -11.731 0.750 1.00 98.50 189 GLU A N 1
ATOM 1484 C CA . GLU A 1 189 ? -5.701 -13.123 1.202 1.00 98.50 189 GLU A CA 1
ATOM 1485 C C . GLU A 1 189 ? -5.146 -13.314 2.623 1.00 98.50 189 GLU A C 1
ATOM 1487 O O . GLU A 1 189 ? -5.794 -13.930 3.466 1.00 98.50 189 GLU A O 1
ATOM 1492 N N . SER A 1 190 ? -3.958 -12.773 2.912 1.00 98.38 190 SER A N 1
ATOM 1493 C CA . SER A 1 190 ? -3.335 -12.892 4.237 1.00 98.38 190 SER A CA 1
ATOM 1494 C C . SER A 1 190 ? -4.176 -12.218 5.320 1.00 98.38 190 SER A C 1
ATOM 1496 O O . SER A 1 190 ? -4.350 -12.784 6.396 1.00 98.38 190 SER A O 1
ATOM 1498 N N . ILE A 1 191 ? -4.755 -11.052 5.023 1.00 98.25 191 ILE A N 1
ATOM 1499 C CA . ILE A 1 191 ? -5.692 -10.365 5.917 1.00 98.25 191 ILE A CA 1
ATOM 1500 C C . ILE A 1 191 ? -6.938 -11.229 6.153 1.00 98.25 191 ILE A C 1
ATOM 1502 O O . ILE A 1 191 ? -7.315 -11.442 7.303 1.00 98.25 191 ILE A O 1
ATOM 1506 N N . ARG A 1 192 ? -7.540 -11.788 5.095 1.00 98.1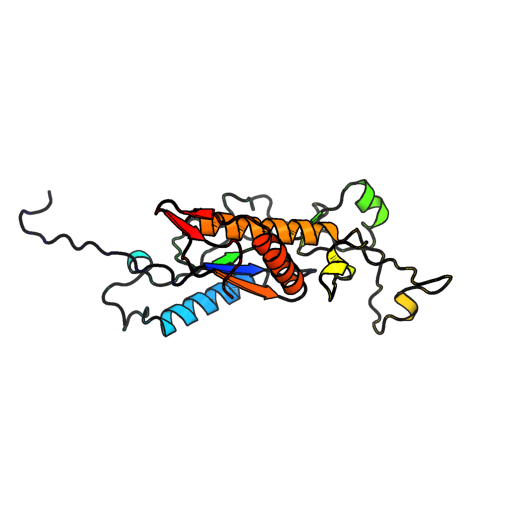2 192 ARG A N 1
ATOM 1507 C CA . ARG A 1 192 ? -8.726 -12.659 5.197 1.00 98.12 192 ARG A CA 1
ATOM 1508 C C . ARG A 1 192 ? -8.447 -13.936 5.994 1.00 98.12 192 ARG A C 1
ATOM 1510 O O . ARG A 1 192 ? -9.289 -14.350 6.781 1.00 98.12 192 ARG A O 1
ATOM 1517 N N . ARG A 1 193 ? -7.249 -14.517 5.862 1.00 98.31 193 ARG A N 1
ATOM 1518 C CA . ARG A 1 193 ? -6.790 -15.645 6.694 1.00 98.31 193 ARG A CA 1
ATOM 1519 C C . ARG A 1 193 ? -6.644 -15.275 8.163 1.00 98.31 193 ARG A C 1
ATOM 1521 O O . ARG A 1 193 ? -6.739 -16.157 9.004 1.00 98.31 193 ARG A O 1
ATOM 1528 N N . MET A 1 194 ? -6.364 -14.012 8.479 1.00 97.25 194 MET A N 1
ATOM 1529 C CA . MET A 1 194 ? -6.296 -13.548 9.863 1.00 97.25 194 MET A CA 1
ATOM 1530 C C . MET A 1 194 ? -7.676 -13.226 10.416 1.00 97.25 194 MET A C 1
ATOM 1532 O O . MET A 1 194 ? -7.925 -13.556 11.566 1.00 97.25 194 MET A O 1
ATOM 1536 N N . GLN A 1 195 ? -8.542 -12.594 9.622 1.00 97.06 195 GLN A N 1
ATOM 1537 C CA . GLN A 1 195 ? -9.924 -12.274 9.958 1.00 97.06 195 GLN A CA 1
ATOM 1538 C C . GLN A 1 195 ? -10.755 -12.154 8.675 1.00 97.06 195 GLN A C 1
ATOM 1540 O O . GLN A 1 195 ? -10.640 -11.176 7.939 1.00 97.06 195 GLN A O 1
ATOM 1545 N N . ALA A 1 196 ? -11.623 -13.131 8.415 1.00 97.31 196 ALA A N 1
ATOM 1546 C CA . ALA A 1 196 ? -12.321 -13.232 7.135 1.00 97.31 196 ALA A CA 1
ATO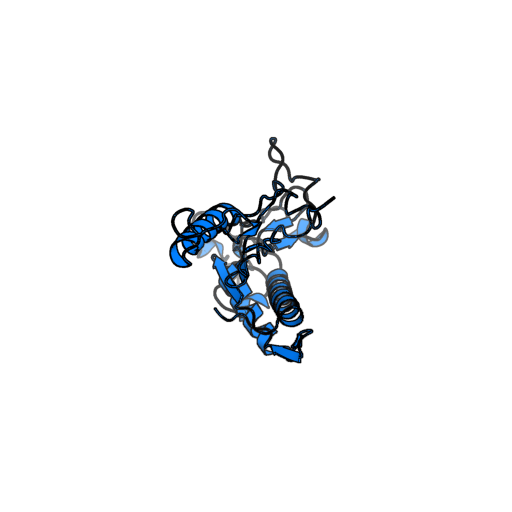M 1547 C C . ALA A 1 196 ? -13.321 -12.089 6.913 1.00 97.31 196 ALA A C 1
ATOM 1549 O O . ALA A 1 196 ? -13.492 -11.628 5.787 1.00 97.31 196 ALA A O 1
ATOM 1550 N N . ASP A 1 197 ? -13.945 -11.599 7.985 1.00 95.00 197 ASP A N 1
ATOM 1551 C CA . ASP A 1 197 ? -15.029 -10.613 7.946 1.00 95.00 197 ASP A CA 1
ATOM 1552 C C . ASP A 1 197 ? -14.582 -9.158 8.155 1.00 95.00 197 ASP A C 1
ATOM 1554 O O . ASP A 1 197 ? -15.426 -8.271 8.287 1.00 95.00 197 ASP A O 1
ATOM 1558 N N . VAL A 1 198 ? -13.272 -8.886 8.212 1.00 96.12 198 VAL A N 1
ATOM 1559 C CA . VAL A 1 198 ? -12.782 -7.510 8.371 1.00 96.12 198 VAL A CA 1
ATOM 1560 C C . VAL A 1 198 ? -13.049 -6.701 7.095 1.00 96.12 198 VAL A C 1
ATOM 1562 O O . VAL A 1 198 ? -12.709 -7.170 6.012 1.00 96.12 198 VAL A O 1
ATOM 1565 N N . PRO A 1 199 ? -13.618 -5.486 7.168 1.00 96.94 199 PRO A N 1
ATOM 1566 C CA . PRO A 1 199 ? -13.740 -4.635 5.988 1.00 96.94 199 PRO A CA 1
ATOM 1567 C C . PRO A 1 199 ? -12.358 -4.225 5.465 1.00 96.94 199 PRO A C 1
ATOM 1569 O O . PRO A 1 199 ? -11.531 -3.732 6.239 1.00 96.94 199 PRO A O 1
ATOM 1572 N N . ILE A 1 200 ? -12.115 -4.395 4.166 1.00 98.38 200 ILE A N 1
ATOM 1573 C CA . ILE A 1 200 ? -10.872 -4.006 3.490 1.00 98.38 200 ILE A CA 1
ATOM 1574 C C . ILE A 1 200 ? -11.200 -2.985 2.400 1.00 98.38 200 ILE A C 1
ATOM 1576 O O . ILE A 1 200 ? -11.990 -3.264 1.503 1.00 98.38 200 ILE A O 1
ATOM 1580 N N . THR A 1 201 ? -10.560 -1.819 2.448 1.00 98.12 201 THR A N 1
ATOM 1581 C CA . THR A 1 201 ? -10.665 -0.776 1.420 1.00 98.12 201 THR A CA 1
ATOM 1582 C C . THR A 1 201 ? -9.312 -0.543 0.763 1.00 98.12 201 THR A C 1
ATOM 1584 O O . THR A 1 201 ? -8.314 -0.377 1.462 1.00 98.12 201 THR A O 1
ATOM 1587 N N . VAL A 1 202 ? -9.254 -0.482 -0.565 1.00 98.19 202 VAL A N 1
ATOM 1588 C CA . VAL A 1 202 ? -8.026 -0.189 -1.315 1.00 98.19 202 VAL A CA 1
ATOM 1589 C C . VAL A 1 202 ? -8.130 1.200 -1.942 1.00 98.19 202 VAL A C 1
ATOM 1591 O O . VAL A 1 202 ? -8.941 1.451 -2.826 1.00 98.19 202 VAL A O 1
ATOM 1594 N N . VAL A 1 203 ? -7.269 2.122 -1.508 1.00 97.56 203 VAL A N 1
ATOM 1595 C CA . VAL A 1 203 ? -7.207 3.486 -2.047 1.00 97.56 203 VAL A CA 1
ATOM 1596 C C . VAL A 1 203 ? -6.031 3.596 -3.004 1.00 97.56 203 VAL A C 1
ATOM 1598 O O . VAL A 1 203 ? -4.865 3.577 -2.602 1.00 97.56 203 VAL A O 1
ATOM 1601 N N . CYS A 1 204 ? -6.353 3.741 -4.284 1.00 94.25 204 CYS A N 1
ATOM 1602 C CA . CYS A 1 204 ? -5.379 3.766 -5.360 1.00 94.25 204 CYS A CA 1
ATOM 1603 C C . CYS A 1 204 ? -5.164 5.167 -5.942 1.00 94.25 204 CYS A C 1
ATOM 1605 O O . CYS A 1 204 ? -6.109 5.909 -6.204 1.00 94.25 204 CYS A O 1
ATOM 1607 N N . HIS A 1 205 ? -3.908 5.495 -6.254 1.00 90.88 205 HIS A N 1
ATOM 1608 C CA . HIS A 1 205 ? -3.545 6.707 -6.988 1.00 90.88 205 HIS A CA 1
ATOM 1609 C C . HIS A 1 205 ? -2.983 6.384 -8.380 1.00 90.88 205 HIS A C 1
ATOM 1611 O O . HIS A 1 205 ? -2.063 5.577 -8.515 1.00 90.88 205 HIS A O 1
ATOM 1617 N N . SER A 1 206 ? -3.478 7.066 -9.422 1.00 88.94 206 SER A N 1
ATOM 1618 C CA . SER A 1 206 ? -2.974 6.964 -10.804 1.00 88.94 206 SER A CA 1
ATOM 1619 C C . SER A 1 206 ? -2.843 5.499 -11.272 1.00 88.94 206 SER A C 1
ATOM 1621 O O . SER A 1 206 ? -3.823 4.759 -11.185 1.00 88.94 206 SER A O 1
ATOM 1623 N N . GLN A 1 207 ? -1.663 5.045 -11.713 1.00 87.31 207 GLN A N 1
ATOM 1624 C CA . GLN A 1 207 ? -1.408 3.653 -12.120 1.00 87.31 207 GLN A CA 1
ATOM 1625 C C . GLN A 1 207 ? -1.723 2.618 -11.031 1.00 87.31 207 GLN A C 1
ATOM 1627 O O . GLN A 1 207 ? -2.027 1.468 -11.347 1.00 87.31 207 GLN A O 1
ATOM 1632 N N . GLY A 1 208 ? -1.705 3.022 -9.758 1.00 91.44 208 GLY A N 1
ATOM 1633 C CA . GLY A 1 208 ? -2.137 2.183 -8.648 1.00 91.44 208 GLY A CA 1
ATOM 1634 C C . GLY A 1 208 ? -3.562 1.662 -8.839 1.00 91.44 208 GLY A C 1
ATOM 1635 O O . GLY A 1 208 ? -3.863 0.568 -8.383 1.00 91.44 208 GLY A O 1
ATOM 1636 N N . ASN A 1 209 ? -4.424 2.372 -9.583 1.00 92.12 209 ASN A N 1
ATOM 1637 C CA . ASN A 1 209 ? -5.775 1.898 -9.909 1.00 92.12 209 ASN A CA 1
ATOM 1638 C C . ASN A 1 209 ? -5.737 0.629 -10.760 1.00 92.12 209 ASN A C 1
ATOM 1640 O O . ASN A 1 209 ? -6.469 -0.316 -10.493 1.00 92.12 209 ASN A O 1
ATOM 1644 N N . ILE A 1 210 ? -4.842 0.575 -11.747 1.00 92.75 210 ILE A N 1
ATOM 1645 C CA . ILE A 1 210 ? -4.666 -0.608 -12.593 1.00 92.75 210 ILE A CA 1
ATOM 1646 C C . ILE A 1 210 ? -4.078 -1.763 -11.777 1.00 92.75 210 ILE A C 1
ATOM 1648 O O . ILE A 1 210 ? -4.527 -2.898 -11.925 1.00 92.75 210 ILE A O 1
ATOM 1652 N N . VAL A 1 211 ? -3.143 -1.483 -10.861 1.00 94.56 211 VAL A N 1
ATOM 1653 C CA . VAL A 1 211 ? -2.616 -2.489 -9.919 1.00 94.56 211 VAL A CA 1
ATOM 1654 C C . VAL A 1 211 ? -3.725 -3.028 -9.009 1.00 94.56 211 VAL A C 1
ATOM 1656 O O . VAL A 1 211 ? -3.853 -4.241 -8.877 1.00 94.56 211 VAL A O 1
ATOM 1659 N N . GLY A 1 212 ? -4.556 -2.154 -8.435 1.00 95.50 212 GLY A N 1
ATOM 1660 C CA . GLY A 1 212 ? -5.679 -2.524 -7.567 1.00 95.50 212 GLY A CA 1
ATOM 1661 C C . GLY A 1 212 ? -6.745 -3.351 -8.287 1.00 95.50 212 GLY A C 1
ATOM 1662 O O . GLY A 1 212 ? -7.114 -4.422 -7.816 1.00 95.50 212 GLY A O 1
ATOM 1663 N N . LEU A 1 213 ? -7.173 -2.918 -9.475 1.00 95.06 213 LEU A N 1
ATOM 1664 C CA . LEU A 1 213 ? -8.128 -3.663 -10.304 1.00 95.06 213 LEU A CA 1
ATOM 1665 C C . LEU A 1 213 ? -7.578 -5.035 -10.723 1.00 95.06 213 LEU A C 1
ATOM 1667 O O . LEU A 1 213 ? -8.294 -6.033 -10.693 1.00 95.06 213 LEU A O 1
ATOM 1671 N N . THR A 1 214 ? -6.292 -5.109 -11.071 1.00 95.31 214 THR A N 1
ATOM 1672 C CA . THR A 1 214 ? -5.640 -6.386 -11.403 1.00 95.31 214 THR A CA 1
ATOM 1673 C C . THR A 1 214 ? -5.527 -7.293 -10.179 1.00 95.31 214 THR A C 1
ATOM 1675 O O . THR A 1 214 ? -5.675 -8.507 -10.293 1.00 95.31 214 THR A O 1
ATOM 1678 N N . ALA A 1 215 ? -5.293 -6.722 -8.997 1.00 97.31 215 ALA A N 1
ATOM 1679 C CA . ALA A 1 215 ? -5.278 -7.476 -7.752 1.00 97.31 215 ALA A CA 1
ATOM 1680 C C . ALA A 1 215 ? -6.658 -8.063 -7.434 1.00 97.31 215 ALA A C 1
ATOM 1682 O O . ALA A 1 215 ? -6.727 -9.217 -7.028 1.00 97.31 215 ALA A O 1
ATOM 1683 N N . ALA A 1 216 ? -7.743 -7.324 -7.686 1.00 96.44 216 ALA A N 1
ATOM 1684 C CA . ALA A 1 216 ? -9.101 -7.852 -7.560 1.00 96.44 216 ALA A CA 1
ATOM 1685 C C . ALA A 1 216 ? -9.340 -9.033 -8.517 1.00 96.44 216 ALA A C 1
ATOM 1687 O O . ALA A 1 216 ? -9.857 -10.059 -8.090 1.00 96.44 216 ALA A O 1
ATOM 1688 N N . PHE A 1 217 ? -8.877 -8.936 -9.770 1.00 95.00 217 PHE A N 1
ATOM 1689 C CA . PHE A 1 217 ? -8.944 -10.047 -10.727 1.00 95.00 217 PHE A CA 1
ATOM 1690 C C . PHE A 1 217 ? -8.173 -11.290 -10.250 1.00 95.00 217 PHE A C 1
ATOM 1692 O O . PHE A 1 217 ? -8.664 -12.409 -10.370 1.00 95.00 217 PHE A O 1
ATOM 1699 N N . PHE A 1 218 ? -6.975 -11.117 -9.680 1.00 96.75 218 PHE A N 1
ATOM 1700 C CA . PHE A 1 218 ? -6.240 -12.238 -9.087 1.00 96.75 218 PHE A CA 1
ATOM 1701 C C . PHE A 1 218 ? -6.931 -12.810 -7.850 1.00 96.75 218 PHE A C 1
ATOM 1703 O O . PHE A 1 218 ? -6.989 -14.028 -7.706 1.00 96.75 218 PHE A O 1
ATOM 1710 N N . GLY A 1 219 ? -7.437 -11.943 -6.975 1.00 97.06 219 GLY A N 1
ATOM 1711 C CA . GLY A 1 219 ? -8.132 -12.325 -5.752 1.00 97.06 219 GLY A CA 1
ATOM 1712 C C . GLY A 1 219 ? -9.402 -13.128 -6.019 1.00 97.06 219 GLY A C 1
ATOM 1713 O O . GLY A 1 219 ? -9.640 -14.112 -5.329 1.00 97.06 219 GLY A O 1
ATOM 1714 N N . ASP A 1 220 ? -10.164 -12.766 -7.052 1.00 97.06 220 ASP A N 1
ATOM 1715 C CA . ASP A 1 220 ? -11.371 -13.484 -7.488 1.00 97.06 220 ASP A CA 1
ATOM 1716 C C . ASP A 1 220 ? -11.056 -14.903 -7.996 1.00 97.06 220 ASP A C 1
ATOM 1718 O O . ASP A 1 220 ? -11.837 -15.834 -7.824 1.00 97.06 220 ASP A O 1
ATOM 1722 N N . ALA A 1 221 ? -9.866 -15.097 -8.572 1.00 96.75 221 ALA A N 1
ATOM 1723 C CA . ALA A 1 221 ? -9.394 -16.406 -9.015 1.00 96.75 221 ALA A CA 1
ATOM 1724 C C . ALA A 1 221 ? -8.802 -17.269 -7.883 1.00 96.75 221 ALA A C 1
ATOM 1726 O O . ALA A 1 221 ? -8.495 -18.446 -8.105 1.00 96.75 221 ALA A O 1
ATOM 1727 N N . PHE A 1 222 ? -8.574 -16.708 -6.691 1.00 97.88 222 PHE A N 1
ATOM 1728 C CA . PHE A 1 222 ? -8.085 -17.474 -5.547 1.00 97.88 222 PHE A CA 1
ATOM 1729 C C . PHE A 1 222 ? -9.227 -18.241 -4.877 1.00 97.88 222 PHE A C 1
ATOM 1731 O O . PHE A 1 222 ? -10.361 -17.772 -4.861 1.00 97.88 222 PHE A O 1
ATOM 1738 N N . PRO A 1 223 ? -8.945 -19.419 -4.291 1.00 97.50 223 PRO A N 1
ATOM 1739 C CA . PRO A 1 223 ? -9.926 -20.083 -3.451 1.00 97.50 223 PRO A CA 1
ATOM 1740 C C . PRO A 1 223 ? -10.212 -19.245 -2.204 1.00 97.50 223 PRO A C 1
ATOM 1742 O O . PRO A 1 223 ? -9.333 -18.539 -1.695 1.00 97.50 223 PRO A O 1
ATOM 1745 N N . ASP A 1 224 ? -11.420 -19.397 -1.676 1.00 97.69 224 ASP A N 1
ATOM 1746 C CA . ASP A 1 224 ? -11.791 -18.820 -0.390 1.00 97.69 224 ASP A CA 1
ATOM 1747 C C . ASP A 1 224 ? -10.881 -19.331 0.718 1.00 97.69 224 ASP A C 1
ATOM 1749 O O . ASP A 1 224 ? -10.389 -20.467 0.698 1.00 97.69 224 ASP A O 1
ATOM 1753 N N . VAL A 1 225 ? -10.668 -18.473 1.709 1.00 98.06 225 VAL A N 1
ATOM 1754 C CA . VAL A 1 225 ? -9.835 -18.787 2.865 1.00 98.06 225 VAL A CA 1
ATOM 1755 C C . VAL A 1 225 ? -10.659 -18.784 4.136 1.00 98.06 225 VAL A C 1
ATOM 1757 O O . VAL A 1 225 ? -11.589 -17.996 4.281 1.00 98.06 225 VAL A O 1
ATOM 1760 N N . GLU A 1 226 ? -10.300 -19.670 5.057 1.00 98.19 226 GLU A N 1
ATOM 1761 C CA . GLU A 1 226 ? -10.899 -19.748 6.384 1.00 98.19 226 GLU A CA 1
ATOM 1762 C C . GLU A 1 226 ? -10.000 -19.037 7.401 1.00 98.19 226 GLU A C 1
ATOM 1764 O O . GLU A 1 226 ? -8.772 -19.178 7.361 1.00 98.19 226 GLU A O 1
ATOM 1769 N N . ASP A 1 227 ? -10.611 -18.257 8.289 1.00 98.19 227 ASP A N 1
ATOM 1770 C CA . ASP A 1 227 ? -9.934 -17.621 9.417 1.00 98.19 227 ASP A CA 1
ATOM 1771 C C . ASP A 1 227 ? -9.895 -18.539 10.662 1.00 98.19 227 ASP A C 1
ATOM 1773 O O . ASP A 1 227 ? -10.540 -19.590 10.684 1.00 98.19 227 ASP A O 1
ATOM 1777 N N . PRO A 1 228 ? -9.173 -18.181 11.745 1.00 98.12 228 PRO A N 1
ATOM 1778 C CA . PRO A 1 228 ? -9.070 -19.023 12.943 1.00 98.12 228 PRO A CA 1
ATOM 1779 C C . PRO A 1 228 ? -10.393 -19.242 13.691 1.00 98.12 228 PRO A C 1
ATOM 1781 O O . PRO A 1 228 ? -10.431 -20.017 14.648 1.00 98.12 228 PRO A O 1
ATOM 1784 N N . TRP A 1 229 ? -11.461 -18.543 13.297 1.00 96.75 229 TRP A N 1
ATOM 1785 C CA . TRP A 1 229 ? -12.793 -18.641 13.886 1.00 96.75 229 TRP A CA 1
ATOM 1786 C C . TRP A 1 229 ? -13.776 -19.410 12.991 1.00 96.75 229 TRP A C 1
ATOM 1788 O O . TRP A 1 229 ? -14.968 -19.443 13.297 1.00 96.75 229 TRP A O 1
ATOM 1798 N N . GLY A 1 230 ? -13.294 -20.043 11.916 1.00 97.25 230 GLY A N 1
ATOM 1799 C CA . GLY A 1 230 ? -14.104 -20.867 11.020 1.00 97.25 230 GLY A CA 1
ATOM 1800 C C . GLY A 1 230 ? -14.953 -20.069 10.031 1.00 97.25 230 GLY A C 1
ATOM 1801 O O . GLY A 1 230 ? -15.909 -20.605 9.470 1.00 97.25 230 GLY A O 1
ATOM 1802 N N . ARG A 1 231 ? -14.665 -18.775 9.840 1.00 97.88 231 ARG A N 1
ATOM 1803 C CA . ARG A 1 231 ? -15.364 -17.938 8.858 1.00 97.88 231 ARG A CA 1
ATOM 1804 C C . ARG A 1 231 ? -14.607 -17.958 7.542 1.00 97.88 231 ARG A C 1
ATOM 1806 O O . ARG A 1 231 ? -13.382 -17.889 7.527 1.00 97.88 231 ARG A O 1
ATOM 1813 N N . THR A 1 232 ? -15.346 -17.999 6.442 1.00 97.69 232 THR A N 1
ATOM 1814 C CA . THR A 1 232 ? -14.794 -17.988 5.085 1.00 97.69 232 THR A CA 1
ATOM 1815 C C . THR A 1 232 ? -14.807 -16.580 4.502 1.00 97.69 232 THR A C 1
ATOM 1817 O O . THR A 1 232 ? -15.803 -15.868 4.637 1.00 97.69 232 THR A O 1
ATOM 1820 N N . GLY A 1 233 ? -13.729 -16.182 3.828 1.00 96.00 233 GLY A N 1
ATOM 1821 C CA . GLY A 1 233 ? -13.610 -14.887 3.161 1.00 96.00 233 GLY A CA 1
ATOM 1822 C C . GLY A 1 233 ? -13.075 -15.016 1.738 1.00 96.00 233 GLY A C 1
ATOM 1823 O O . GLY A 1 233 ? -12.086 -15.713 1.501 1.00 96.00 233 GLY A O 1
ATOM 1824 N N . HIS A 1 234 ? -13.707 -14.300 0.806 1.00 97.00 234 HIS A N 1
ATOM 1825 C CA . HIS A 1 234 ? -13.205 -14.118 -0.555 1.00 97.00 234 HIS A CA 1
ATOM 1826 C C . HIS A 1 234 ? -11.967 -13.204 -0.551 1.00 97.00 234 HIS A C 1
ATOM 1828 O O . HIS A 1 234 ? -11.904 -12.218 0.191 1.00 97.00 234 HIS A O 1
ATOM 1834 N N . CYS A 1 235 ? -10.983 -13.489 -1.408 1.00 97.12 235 CYS A N 1
ATOM 1835 C CA . CYS A 1 235 ? -9.694 -12.781 -1.448 1.00 97.12 235 CYS A CA 1
ATOM 1836 C C . CYS A 1 235 ? -9.735 -11.447 -2.219 1.00 97.12 235 CYS A C 1
ATOM 1838 O O . CYS A 1 235 ? -8.742 -11.037 -2.821 1.00 97.12 235 CYS A O 1
ATOM 1840 N N . VAL A 1 236 ? -10.877 -10.761 -2.191 1.00 97.25 236 VAL A N 1
ATOM 1841 C CA . VAL A 1 236 ? -11.108 -9.468 -2.843 1.00 97.25 236 VAL A CA 1
ATOM 1842 C C . VAL A 1 236 ? -11.424 -8.424 -1.767 1.00 97.25 236 VAL A C 1
ATOM 1844 O O . VAL A 1 236 ? -12.055 -8.725 -0.748 1.00 97.25 236 VAL A O 1
ATOM 1847 N N . ALA A 1 237 ? -10.917 -7.204 -1.955 1.00 95.88 237 ALA A N 1
ATOM 1848 C CA . ALA A 1 237 ? -11.254 -6.077 -1.090 1.00 95.88 237 ALA A CA 1
ATOM 1849 C C . ALA A 1 237 ? -12.715 -5.651 -1.296 1.00 95.88 237 ALA A C 1
ATOM 1851 O O . ALA A 1 237 ? -13.275 -5.838 -2.373 1.00 95.88 237 ALA A O 1
ATOM 1852 N N . ASP A 1 238 ? -13.325 -5.072 -0.266 1.00 94.94 238 ASP A N 1
ATOM 1853 C CA . ASP A 1 238 ? -14.752 -4.737 -0.266 1.00 94.94 238 ASP A CA 1
ATOM 1854 C C . ASP A 1 238 ? -15.052 -3.409 -0.984 1.00 94.94 238 ASP A C 1
ATOM 1856 O O . ASP A 1 238 ? -16.169 -3.214 -1.470 1.00 94.94 238 ASP A O 1
ATOM 1860 N N . ALA A 1 239 ? -14.073 -2.494 -1.032 1.00 70.31 239 ALA A N 1
ATOM 1861 C CA . ALA A 1 239 ? -14.179 -1.171 -1.655 1.00 70.31 239 ALA A CA 1
ATOM 1862 C C . ALA A 1 239 ? -12.843 -0.668 -2.215 1.00 70.31 239 ALA A C 1
ATOM 1864 O O . ALA A 1 239 ? -11.791 -0.958 -1.597 1.00 70.31 239 ALA A O 1
#

pLDDT: mean 87.88, std 13.8, range [37.94, 98.69]

Radius of gyration: 22.24 Å; chains: 1; bounding box: 40×39×88 Å

Sequence (239 aa):
MFAKNTPLICLKQMPLPGIVIFVHGVNSEGEWFEASEEGLCKGLNRRLGRLDDQMMYHGIDAGQLTPAKYTESVTPDGFLNPDLLADNYIKPEPSFSPVIHFRWGYRATAAELKEYGDKIFLNEKDYWGGGPFTNGCASLPDLWHGGLDDRTMGWMTVQGINPTNRPLYRAPPRAYGVLAALRLARLIESIRRMQADVPITVVCHSQGNIVGLTAAFFGDAFPDVEDPWGRTGHCVADA

Secondary structure (DSSP, 8-state):
---TT-------PPPPS-EEEEE--TT-S-TTHHHHHHHHHHHHHHHTT-STTT-SS-SGGGT--B---B--SB-TTSSB-TT--TTSSB-SS--B--EEEE--EEE--HHHHHHHTTTS---TTSEEET--GGG--SSSGGGGS-S--SEEETTEEGGGG-SSSS-------THHHHHHHHHHHHHHHHHHHH-TT--EEEEE-TTHHHHHHHHHHHHHTSPPEE-TTS-EE-SS---

Foldseek 3Di:
DDDDPDDDDDQAADDDLFAEEEFEAFQDQPPVPQVVQQVVLVVCCVVVQNDPVRDPDHDVSNHRAFGFDADDQADPVGAGDPPCDPVCGTPPPDGRTSYDYQWFWDADDPVRCVVCVVPADDGPRRIGTNYGPQLQDDDLVSLQDFGDDQDPDDPHGPVVVDPDPDDRDGGGRNVSLLVSLCVLLVVLLVVCQAPQPGAYHYHYDRSRVSSLVSNQVNQQVDDWHAYPVRDTHGSHHPD